Protein AF-A0A074ZUL7-F1 (afdb_monomer_lite)

Organism: Opisthorchis viverrini (NCBI:txid6198)

Secondary structure (DSSP, 8-state):
-HHHHHHHHHHHHHHHHHHHHHHHHHHHHHHHHHHHHHHHHHHHHHHHHHHHT-----HHHHHHHHHHHHHHHHHHHHHHHHHHHHHHHHHHHHHHHHHHHHHHHHHHHHHHHHHHHHHHHHHHHHHHHHHHHHHHHHHHHHHHHHHHHHHHHHHHHHHHHHHHHHHHHHHHHHHHHHHHHHHHHHHHHHHHHHHHHHHHHHHHHHT---------HHHHHHHHHHHHHHHHHHHHHHHHHHHHHHHHHHHHHHHHHHHHHHHS--------PPP-PPPPPEETTTTEESS--GGG-TTS-SSS-------------------B-TTT--BSS--GGG-------

Foldseek 3Di:
DVVVVVVVVVVVVVVVVVVVVVVVVVVVVVVVVVVVVVVVVVVVVVVVVVVVPDDPDDDVVVVVVVVVVVVVVVVVVVVVVVVVVVVVVVVVVVVVVVVVVVVVVVVVVVVVVVVVCVVCVVVVVVVVVVVVVVVVVVVVVVVVVVVVVVVVVVVVVVVVVVVVVVVVVVVVVVVVVVVVVVVVVVVVVVVVVVVVVVVVVVVVVVVVPDDDDDDDPVVVVVVVVVVVVVVVVVVVVVVVVVVVVVVVVVVVVVVVVVVVVVVDDDPDDDDDDDDPPPPFAAAPQQGDTNPHHVVPDPVPDDDDDDDPHPPDPDDPPPPDDWAAAPQPGDIDPDHVVPDPDPDDD

InterPro domains:
  IPR032108 CLIP1, zinc knuckle [PF16641] (280-297)
  IPR032108 CLIP1, zinc knuckle [PF16641] (322-339)

Radius of gyration: 63.87 Å; chains: 1; bounding box: 130×62×184 Å

Structure (mmCIF, N/CA/C/O backbone):
data_AF-A0A074ZUL7-F1
#
_entry.id   AF-A0A074ZUL7-F1
#
loop_
_atom_site.group_PDB
_atom_site.id
_atom_site.type_symbol
_atom_site.label_atom_id
_atom_site.label_alt_id
_atom_site.label_comp_id
_atom_site.label_asym_id
_atom_site.label_entity_id
_atom_site.label_seq_id
_atom_site.pdbx_PDB_ins_code
_atom_site.Cartn_x
_atom_site.Cartn_y
_atom_site.Cartn_z
_atom_site.occupancy
_atom_site.B_iso_or_equiv
_atom_site.auth_seq_id
_atom_site.auth_comp_id
_atom_site.auth_asym_id
_atom_site.auth_atom_id
_atom_site.pdbx_PDB_model_num
ATOM 1 N N . SER A 1 1 ? 3.474 14.367 -23.889 1.00 61.78 1 SER A N 1
ATOM 2 C CA . SER A 1 1 ? 3.239 13.261 -24.839 1.00 61.78 1 SER A CA 1
ATOM 3 C C . SER A 1 1 ? 3.178 13.799 -26.263 1.00 61.78 1 SER A C 1
ATOM 5 O O . SER A 1 1 ? 3.989 13.395 -27.085 1.00 61.78 1 SER A O 1
ATOM 7 N N . GLU A 1 2 ? 2.332 14.802 -26.520 1.00 63.41 2 GLU A N 1
ATOM 8 C CA . GLU A 1 2 ? 2.163 15.434 -27.842 1.00 63.41 2 GLU A CA 1
ATOM 9 C C . GLU A 1 2 ? 3.438 16.091 -28.399 1.00 63.41 2 GLU A C 1
ATOM 11 O O . GLU A 1 2 ? 3.782 15.833 -29.546 1.00 63.41 2 GLU A O 1
ATOM 16 N N . ASP A 1 3 ? 4.220 16.812 -27.586 1.00 69.06 3 ASP A N 1
ATOM 17 C CA . ASP A 1 3 ? 5.489 17.413 -28.050 1.00 69.06 3 ASP A CA 1
ATOM 18 C C . ASP A 1 3 ? 6.520 16.373 -28.522 1.00 69.06 3 ASP A C 1
ATOM 20 O O . ASP A 1 3 ? 7.262 16.592 -29.478 1.00 69.06 3 ASP A O 1
ATOM 24 N N . LYS A 1 4 ? 6.556 15.197 -27.880 1.00 72.69 4 LYS A N 1
ATOM 25 C CA . LYS A 1 4 ? 7.448 14.097 -28.285 1.00 72.69 4 LYS A CA 1
ATOM 26 C C . LYS A 1 4 ? 6.967 13.438 -29.572 1.00 72.69 4 LYS A C 1
ATOM 28 O O . LYS A 1 4 ? 7.791 13.041 -30.392 1.00 72.69 4 LYS A O 1
ATOM 33 N N . GLN A 1 5 ? 5.653 13.355 -29.762 1.00 75.62 5 GLN A N 1
ATOM 34 C CA . GLN A 1 5 ? 5.059 12.858 -30.996 1.00 75.62 5 GLN A CA 1
ATOM 35 C C . GLN A 1 5 ? 5.330 13.813 -32.168 1.00 75.62 5 GLN A C 1
ATOM 37 O O . GLN A 1 5 ? 5.793 13.362 -33.211 1.00 75.62 5 GLN A O 1
ATOM 42 N N . GLN A 1 6 ? 5.165 15.124 -31.971 1.00 81.56 6 GLN A N 1
ATOM 43 C CA . GLN A 1 6 ? 5.488 16.135 -32.985 1.00 81.56 6 GLN A CA 1
ATOM 44 C C . GLN A 1 6 ? 6.982 16.139 -33.341 1.00 81.56 6 GLN A C 1
ATOM 46 O O . GLN A 1 6 ? 7.339 16.221 -34.516 1.00 81.56 6 GLN A O 1
ATOM 51 N N . GLN A 1 7 ? 7.870 15.970 -32.355 1.00 83.12 7 GLN A N 1
ATOM 52 C CA . GLN A 1 7 ? 9.308 15.857 -32.608 1.00 83.12 7 GLN A CA 1
ATOM 53 C C . GLN A 1 7 ? 9.669 14.585 -33.395 1.00 83.12 7 GLN A C 1
ATOM 55 O O . GLN A 1 7 ? 10.542 14.619 -34.263 1.00 83.12 7 GLN A O 1
ATOM 60 N N . LEU A 1 8 ? 9.008 13.457 -33.112 1.00 79.94 8 LEU A N 1
ATOM 61 C CA . LEU A 1 8 ? 9.198 12.210 -33.859 1.00 79.94 8 LEU A CA 1
ATOM 62 C C . LEU A 1 8 ? 8.684 12.326 -35.297 1.00 79.94 8 LEU A C 1
ATOM 64 O O . LEU A 1 8 ? 9.361 11.864 -36.213 1.00 79.94 8 LEU A O 1
ATOM 68 N N . GLU A 1 9 ? 7.538 12.969 -35.510 1.00 84.94 9 GLU A N 1
ATOM 69 C CA . GLU A 1 9 ? 6.988 13.228 -36.845 1.00 84.94 9 GLU A CA 1
ATOM 70 C C . GLU A 1 9 ? 7.908 14.146 -37.665 1.00 84.94 9 GLU A C 1
ATOM 72 O O . GLU A 1 9 ? 8.215 13.829 -38.814 1.00 84.94 9 GLU A O 1
ATOM 77 N N . ALA A 1 10 ? 8.450 15.208 -37.059 1.00 87.44 10 ALA A N 1
ATOM 78 C CA . ALA A 1 10 ? 9.429 16.081 -37.707 1.00 87.44 10 ALA A CA 1
ATOM 79 C C . ALA A 1 10 ? 10.718 15.329 -38.089 1.00 87.44 10 ALA A C 1
ATOM 81 O O . ALA A 1 10 ? 11.215 15.469 -39.207 1.00 87.44 10 ALA A O 1
ATOM 82 N N . ASN A 1 11 ? 11.235 14.479 -37.196 1.00 86.94 11 ASN A N 1
ATOM 83 C CA . ASN A 1 11 ? 12.422 13.666 -37.475 1.00 86.94 11 ASN A CA 1
ATOM 84 C C . ASN A 1 11 ? 12.168 12.636 -38.591 1.00 86.94 11 ASN A C 1
ATOM 86 O O . ASN A 1 11 ? 13.049 12.389 -39.413 1.00 86.94 11 ASN A O 1
ATOM 90 N N . LEU A 1 12 ? 10.972 12.038 -38.645 1.00 88.19 12 LEU A N 1
ATOM 91 C CA . LEU A 1 12 ? 10.590 11.122 -39.722 1.00 88.19 12 LEU A CA 1
ATOM 92 C C . LEU A 1 12 ? 10.497 11.835 -41.073 1.00 88.19 12 LEU A C 1
ATOM 94 O O . LEU A 1 12 ? 10.868 11.242 -42.085 1.00 88.19 12 LEU A O 1
ATOM 98 N N . GLU A 1 13 ? 10.036 13.083 -41.103 1.00 91.44 13 GLU A N 1
ATOM 99 C CA . GLU A 1 13 ? 9.971 13.870 -42.336 1.00 91.44 13 GLU A CA 1
ATOM 100 C C . GLU A 1 13 ? 11.371 14.228 -42.856 1.00 91.44 13 GLU A C 1
ATOM 102 O O . GLU A 1 13 ? 11.650 14.069 -44.044 1.00 91.44 13 GLU A O 1
ATOM 107 N N . VAL A 1 14 ? 12.292 14.601 -41.960 1.00 91.56 14 VAL A N 1
ATOM 108 C CA . VAL A 1 14 ? 13.703 14.835 -42.317 1.00 91.56 14 VAL A CA 1
ATOM 109 C C . VAL A 1 14 ? 14.343 13.564 -42.881 1.00 91.56 14 VAL A C 1
ATOM 111 O O . VAL A 1 14 ? 14.921 13.601 -43.965 1.00 91.56 14 VAL A O 1
ATOM 114 N N . LEU A 1 15 ? 14.166 12.418 -42.214 1.00 87.00 15 LEU A N 1
ATOM 115 C CA . LEU A 1 15 ? 14.700 11.133 -42.681 1.00 87.00 15 LEU A CA 1
ATOM 116 C C . LEU A 1 15 ? 14.108 10.700 -44.033 1.00 87.00 15 LEU A C 1
ATOM 118 O O . LEU A 1 15 ? 14.810 10.111 -44.856 1.00 87.00 15 LEU A O 1
ATOM 122 N N . ARG A 1 16 ? 12.829 10.997 -44.300 1.00 91.06 16 ARG A N 1
ATOM 123 C CA . ARG A 1 16 ? 12.215 10.768 -45.621 1.00 91.06 16 ARG A CA 1
ATOM 124 C C . ARG A 1 16 ? 12.855 11.645 -46.696 1.00 91.06 16 ARG A C 1
ATOM 126 O O . ARG A 1 16 ? 13.085 11.158 -47.804 1.00 91.06 16 ARG A O 1
ATOM 133 N N . GLY A 1 17 ? 13.157 12.902 -46.370 1.00 90.81 17 GLY A N 1
ATOM 134 C CA . GLY A 1 17 ? 13.888 13.818 -47.245 1.00 90.81 17 GLY A CA 1
ATOM 135 C C . GLY A 1 17 ? 15.282 13.293 -47.590 1.00 90.81 17 GLY A C 1
ATOM 136 O O . GLY A 1 17 ? 15.608 13.135 -48.766 1.00 90.81 17 GLY A O 1
ATOM 137 N N . GLU A 1 18 ? 16.061 12.918 -46.575 1.00 90.12 18 GLU A N 1
ATOM 138 C CA . GLU A 1 18 ? 17.409 12.361 -46.744 1.00 90.12 18 GLU A CA 1
ATOM 139 C C . GLU A 1 18 ? 17.404 11.064 -47.565 1.00 90.12 18 GLU A C 1
ATOM 141 O O . GLU A 1 18 ? 18.240 10.886 -48.453 1.00 90.12 18 GLU A O 1
ATOM 146 N N . LEU A 1 19 ? 16.430 10.175 -47.336 1.00 89.88 19 LEU A N 1
ATOM 147 C CA . LEU A 1 19 ? 16.277 8.941 -48.110 1.00 89.88 19 LEU A CA 1
ATOM 148 C C . LEU A 1 19 ? 15.947 9.221 -49.586 1.00 89.88 19 LEU A C 1
ATOM 150 O O . LEU A 1 19 ? 16.479 8.557 -50.478 1.00 89.88 19 LEU A O 1
ATOM 154 N N . SER A 1 20 ? 15.089 10.209 -49.854 1.00 90.94 20 SER A N 1
ATOM 155 C CA . SER A 1 20 ? 14.745 10.643 -51.214 1.00 90.94 20 SER A CA 1
ATOM 156 C C . SER A 1 20 ? 15.965 11.201 -51.949 1.00 90.94 20 SER A C 1
ATOM 158 O O . SER A 1 20 ? 16.223 10.844 -53.102 1.00 90.94 20 SER A O 1
ATOM 160 N N . ASP A 1 21 ? 16.767 12.023 -51.275 1.00 90.94 21 ASP A N 1
ATOM 161 C CA . ASP A 1 21 ? 17.974 12.600 -51.863 1.00 90.94 21 ASP A CA 1
ATOM 162 C C . ASP A 1 21 ? 19.079 11.554 -52.065 1.00 90.94 21 ASP A C 1
ATOM 164 O O . ASP A 1 21 ? 19.747 11.560 -53.104 1.00 90.94 21 ASP A O 1
ATOM 168 N N . ALA A 1 22 ? 19.208 10.584 -51.155 1.00 87.06 22 ALA A N 1
ATOM 169 C CA . ALA A 1 22 ? 20.082 9.428 -51.338 1.00 87.06 22 ALA A CA 1
ATOM 170 C C . ALA A 1 22 ? 19.681 8.592 -52.568 1.00 87.06 22 ALA A C 1
ATOM 172 O O . ALA A 1 22 ? 20.549 8.213 -53.359 1.00 87.06 22 ALA A O 1
ATOM 173 N N . CYS A 1 23 ? 18.379 8.368 -52.791 1.00 88.94 23 CYS A N 1
ATOM 174 C CA . CYS A 1 23 ? 17.885 7.658 -53.977 1.00 88.94 23 CYS A CA 1
ATOM 175 C C . CYS A 1 23 ? 18.227 8.406 -55.274 1.00 88.94 23 CYS A C 1
ATOM 177 O O . CYS A 1 23 ? 18.762 7.809 -56.211 1.00 88.94 23 CYS A O 1
ATOM 179 N N . LYS A 1 24 ? 18.012 9.729 -55.322 1.00 91.12 24 LYS A N 1
ATOM 180 C CA . LYS A 1 24 ? 18.399 10.550 -56.486 1.00 91.12 24 LYS A CA 1
ATOM 181 C C . LYS A 1 24 ? 19.901 10.471 -56.750 1.00 91.12 24 LYS A C 1
ATOM 183 O O . LYS A 1 24 ? 20.323 10.329 -57.899 1.00 91.12 24 LYS A O 1
ATOM 188 N N . LYS A 1 25 ? 20.721 10.518 -55.694 1.00 91.00 25 LYS A N 1
ATOM 189 C CA . LYS A 1 25 ? 22.179 10.407 -55.813 1.00 91.00 25 LYS A CA 1
ATOM 190 C C . LYS A 1 25 ? 22.604 9.050 -56.370 1.00 91.00 25 LYS A C 1
ATOM 192 O O . LYS A 1 25 ? 23.490 8.989 -57.222 1.00 91.00 25 LYS A O 1
ATOM 197 N N . GLN A 1 26 ? 21.953 7.974 -55.938 1.00 90.12 26 GLN A N 1
ATOM 198 C CA . GLN A 1 26 ? 22.192 6.634 -56.464 1.00 90.12 26 GLN A CA 1
ATOM 199 C C . GLN A 1 26 ? 21.856 6.543 -57.961 1.00 90.12 26 GLN A C 1
ATOM 201 O O . GLN A 1 26 ? 22.646 6.000 -58.734 1.00 90.12 26 GLN A O 1
ATOM 206 N N . GLU A 1 27 ? 20.736 7.119 -58.401 1.00 91.38 27 GLU A N 1
ATOM 207 C CA . GLU A 1 27 ? 20.363 7.155 -59.821 1.00 91.38 27 GLU A CA 1
ATOM 208 C C . GLU A 1 27 ? 21.331 7.982 -60.680 1.00 91.38 27 GLU A C 1
ATOM 210 O O . GLU A 1 27 ? 21.613 7.622 -61.826 1.00 91.38 27 GLU A O 1
ATOM 215 N N . GLU A 1 28 ? 21.851 9.095 -60.156 1.00 92.06 28 GLU A N 1
ATOM 216 C CA . GLU A 1 28 ? 22.898 9.883 -60.821 1.00 92.06 28 GLU A CA 1
ATOM 217 C C . GLU A 1 28 ? 24.185 9.074 -61.002 1.00 92.06 28 GLU A C 1
ATOM 219 O O . GLU A 1 28 ? 24.760 9.065 -62.094 1.00 92.06 28 GLU A O 1
ATOM 224 N N . LEU A 1 29 ? 24.621 8.363 -59.957 1.00 90.56 29 LEU A N 1
ATOM 225 C CA . LEU A 1 29 ? 25.816 7.521 -60.005 1.00 90.56 29 LEU A CA 1
ATOM 226 C C . LEU A 1 29 ? 25.654 6.360 -60.993 1.00 90.56 29 LEU A C 1
ATOM 228 O O . LEU A 1 29 ? 26.571 6.091 -61.767 1.00 90.56 29 LEU A O 1
ATOM 232 N N . LEU A 1 30 ? 24.483 5.717 -61.032 1.00 90.81 30 LEU A N 1
ATOM 233 C CA . LEU A 1 30 ? 24.190 4.664 -62.010 1.00 90.81 30 LEU A CA 1
ATOM 234 C C . LEU A 1 30 ? 24.220 5.195 -63.449 1.00 90.81 30 LEU A C 1
ATOM 236 O O . LEU A 1 30 ? 24.779 4.542 -64.332 1.00 90.81 30 LEU A O 1
ATOM 240 N N . ARG A 1 31 ? 23.686 6.399 -63.691 1.00 93.19 31 ARG A N 1
ATOM 241 C CA . ARG A 1 31 ? 23.770 7.057 -65.005 1.00 93.19 31 ARG A CA 1
ATOM 242 C C . ARG A 1 31 ? 25.213 7.378 -65.393 1.00 93.19 31 ARG A C 1
ATOM 244 O O . ARG A 1 31 ? 25.602 7.093 -66.523 1.00 93.19 31 ARG A O 1
ATOM 251 N N . ALA A 1 32 ? 26.014 7.914 -64.474 1.00 90.81 32 ALA A N 1
ATOM 252 C CA . ALA A 1 32 ? 27.429 8.203 -64.717 1.00 90.81 32 ALA A CA 1
ATOM 253 C C . ALA A 1 32 ? 28.256 6.929 -64.978 1.00 90.81 32 ALA A C 1
ATOM 255 O O . ALA A 1 32 ? 29.161 6.920 -65.813 1.00 90.81 32 ALA A O 1
ATOM 256 N N . LEU A 1 33 ? 27.927 5.825 -64.304 1.00 89.56 33 LEU A N 1
ATOM 257 C CA . LEU A 1 33 ? 28.560 4.533 -64.554 1.00 89.56 33 LEU A CA 1
ATOM 258 C C . LEU A 1 33 ? 28.203 3.994 -65.947 1.00 89.56 33 LEU A C 1
ATOM 260 O O . LEU A 1 33 ? 29.080 3.513 -66.664 1.00 89.56 33 LEU A O 1
ATOM 264 N N . ALA A 1 34 ? 26.937 4.111 -66.359 1.00 89.75 34 ALA A N 1
ATOM 265 C CA . ALA A 1 34 ? 26.491 3.696 -67.686 1.00 89.75 34 ALA A CA 1
ATOM 266 C C . ALA A 1 34 ? 27.175 4.497 -68.808 1.00 89.75 34 ALA A C 1
ATOM 268 O O . ALA A 1 34 ? 27.608 3.912 -69.801 1.00 89.75 34 ALA A O 1
ATOM 269 N N . THR A 1 35 ? 27.336 5.816 -68.643 1.00 92.50 35 THR A N 1
ATOM 270 C CA . THR A 1 35 ? 28.056 6.644 -69.624 1.00 92.50 35 THR A CA 1
ATOM 271 C C . THR A 1 35 ? 29.544 6.303 -69.677 1.00 92.50 35 THR A C 1
ATOM 273 O O . THR A 1 35 ? 30.092 6.185 -70.771 1.00 92.50 35 THR A O 1
ATOM 276 N N . SER A 1 36 ? 30.187 6.075 -68.527 1.00 87.94 36 SER A N 1
ATOM 277 C CA . SER A 1 36 ? 31.589 5.640 -68.455 1.00 87.94 36 SER A CA 1
ATOM 278 C C . SER A 1 36 ? 31.812 4.292 -69.151 1.00 87.94 36 SER A C 1
ATOM 280 O O . SER A 1 36 ? 32.719 4.163 -69.975 1.00 87.94 36 SER A O 1
ATOM 282 N N . ASN A 1 37 ? 30.931 3.313 -68.911 1.00 87.25 37 ASN A N 1
ATOM 283 C CA . ASN A 1 37 ? 30.969 2.024 -69.604 1.00 87.25 37 ASN A CA 1
ATOM 284 C C . ASN A 1 37 ? 30.790 2.192 -71.120 1.00 87.25 37 ASN A C 1
ATOM 286 O O . ASN A 1 37 ? 31.567 1.628 -71.881 1.00 87.25 37 ASN A O 1
ATOM 290 N N . GLY A 1 38 ? 29.854 3.037 -71.567 1.00 90.25 38 GLY A N 1
ATOM 291 C CA . GLY A 1 38 ? 29.673 3.322 -72.993 1.00 90.25 38 GLY A CA 1
ATOM 292 C C . GLY A 1 38 ? 30.899 3.969 -73.654 1.00 90.25 38 GLY A C 1
ATOM 293 O O . GLY A 1 38 ? 31.242 3.628 -74.786 1.00 90.25 38 GLY A O 1
ATOM 294 N N . ILE A 1 39 ? 31.596 4.872 -72.953 1.00 90.06 39 ILE A N 1
ATOM 295 C CA . ILE A 1 39 ? 32.857 5.465 -73.435 1.00 90.06 39 ILE A CA 1
ATOM 296 C C . ILE A 1 39 ? 33.950 4.397 -73.517 1.00 90.06 39 ILE A C 1
ATOM 298 O O . ILE A 1 39 ? 34.649 4.322 -74.526 1.00 90.06 39 ILE A O 1
ATOM 302 N N . ARG A 1 40 ? 34.087 3.554 -72.486 1.00 89.12 40 ARG A N 1
ATOM 303 C CA . ARG A 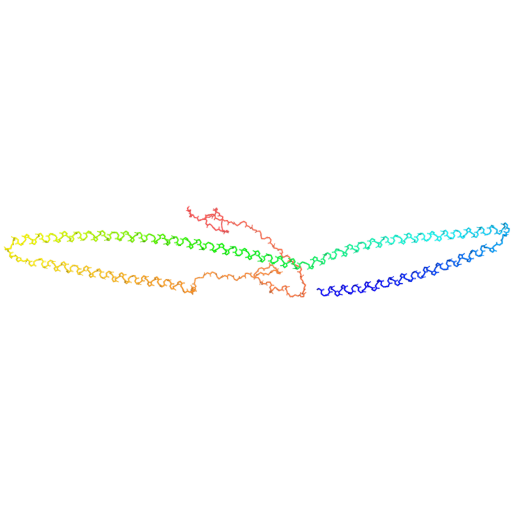1 40 ? 35.051 2.448 -72.479 1.00 89.12 40 ARG A CA 1
ATOM 304 C C . ARG A 1 40 ? 34.812 1.503 -73.653 1.00 89.12 40 ARG A C 1
ATOM 306 O O . ARG A 1 40 ? 35.759 1.191 -74.363 1.00 89.12 40 ARG A O 1
ATOM 313 N N . ASP A 1 41 ? 33.573 1.087 -73.884 1.00 89.19 41 ASP A N 1
ATOM 314 C CA . ASP A 1 41 ? 33.239 0.130 -74.942 1.00 89.19 41 ASP A CA 1
ATOM 315 C C . ASP A 1 41 ? 33.497 0.727 -76.339 1.00 89.19 41 ASP A C 1
ATOM 317 O O . ASP A 1 41 ? 33.994 0.038 -77.237 1.00 89.19 41 ASP A O 1
ATOM 321 N N . ARG A 1 42 ? 33.260 2.038 -76.508 1.00 91.06 42 ARG A N 1
ATOM 322 C CA . ARG A 1 42 ? 33.647 2.774 -77.720 1.00 91.06 42 ARG A CA 1
ATOM 323 C C . ARG A 1 42 ? 35.166 2.799 -77.906 1.00 91.06 42 ARG A C 1
ATOM 325 O O . ARG A 1 42 ? 35.634 2.438 -78.979 1.00 91.06 42 ARG A O 1
ATOM 332 N N . LEU A 1 43 ? 35.930 3.156 -76.873 1.00 88.81 43 LEU A N 1
ATOM 333 C CA . LEU A 1 43 ? 37.398 3.183 -76.932 1.00 88.81 43 LEU A CA 1
ATOM 334 C C . LEU A 1 43 ? 37.993 1.796 -77.207 1.00 88.81 43 LEU A C 1
ATOM 336 O O . LEU A 1 43 ? 38.949 1.680 -77.964 1.00 88.81 43 LEU A O 1
ATOM 340 N N . VAL A 1 44 ? 37.425 0.736 -76.627 1.00 86.94 44 VAL A N 1
ATOM 341 C CA . VAL A 1 44 ? 37.836 -0.651 -76.896 1.00 86.94 44 VAL A CA 1
ATOM 342 C C . VAL A 1 44 ? 37.559 -1.030 -78.353 1.00 86.94 44 VAL A C 1
ATOM 344 O O . VAL A 1 44 ? 38.399 -1.670 -78.986 1.00 86.94 44 VAL A O 1
ATOM 347 N N . SER A 1 45 ? 36.423 -0.599 -78.906 1.00 86.19 45 SER A N 1
ATOM 348 C CA . SER A 1 45 ? 36.091 -0.822 -80.319 1.00 86.19 45 SER A CA 1
ATOM 349 C C . SER A 1 45 ? 37.037 -0.060 -81.253 1.00 86.19 45 SER A C 1
ATOM 351 O O . SER A 1 45 ? 37.526 -0.630 -82.225 1.00 86.19 45 SER A O 1
ATOM 353 N N . GLU A 1 46 ? 37.353 1.200 -80.937 1.00 86.94 46 GLU A N 1
ATOM 354 C CA . GLU A 1 46 ? 38.322 2.013 -81.686 1.00 86.94 46 GLU A CA 1
ATOM 355 C C . GLU A 1 46 ? 39.736 1.418 -81.627 1.00 86.94 46 GLU A C 1
ATOM 357 O O . GLU A 1 46 ? 40.396 1.298 -82.657 1.00 86.94 46 GLU A O 1
ATOM 362 N N . LEU A 1 47 ? 40.190 0.979 -80.447 1.00 80.56 47 LEU A N 1
ATOM 363 C CA . LEU A 1 47 ? 41.481 0.304 -80.285 1.00 80.56 47 LEU A CA 1
ATOM 364 C C . LEU A 1 47 ? 41.545 -1.011 -81.067 1.00 80.56 47 LEU A C 1
ATOM 366 O O . LEU A 1 47 ? 42.574 -1.287 -81.677 1.00 80.56 47 LEU A O 1
ATOM 370 N N . SER A 1 48 ? 40.463 -1.794 -81.083 1.00 81.75 48 SER A N 1
ATOM 371 C CA . SER A 1 48 ? 40.400 -3.046 -81.851 1.00 81.75 48 SER A CA 1
ATOM 372 C C . SER A 1 48 ? 40.472 -2.780 -83.357 1.00 81.75 48 SER A C 1
ATOM 374 O O . SER A 1 48 ? 41.268 -3.402 -84.051 1.00 81.75 48 SER A O 1
ATOM 376 N N . ALA A 1 49 ? 39.730 -1.783 -83.852 1.00 82.56 49 ALA A N 1
ATOM 377 C CA . ALA A 1 49 ? 39.773 -1.385 -85.258 1.00 82.56 49 ALA A CA 1
ATOM 378 C C . ALA A 1 49 ? 41.150 -0.844 -85.685 1.00 82.56 49 ALA A C 1
ATOM 380 O O . ALA A 1 49 ? 41.597 -1.102 -86.799 1.00 82.56 49 ALA A O 1
ATOM 381 N N . LEU A 1 50 ? 41.847 -0.113 -84.807 1.00 78.38 50 LEU A N 1
ATOM 382 C CA . LEU A 1 50 ? 43.219 0.339 -85.062 1.00 78.38 50 LEU A CA 1
ATOM 383 C C . LEU A 1 50 ? 44.228 -0.818 -85.054 1.00 78.38 50 LEU A C 1
ATOM 385 O O . LEU A 1 50 ? 45.205 -0.767 -85.800 1.00 78.38 50 LEU A O 1
ATOM 389 N N . LEU A 1 51 ? 43.991 -1.857 -84.244 1.00 73.00 51 LEU A N 1
ATOM 390 C CA . LEU A 1 51 ? 44.823 -3.060 -84.210 1.00 73.00 51 LEU A CA 1
ATOM 391 C C . LEU A 1 51 ? 44.752 -3.838 -85.535 1.00 73.00 51 LEU A C 1
ATOM 393 O O . LEU A 1 51 ? 45.782 -4.300 -86.018 1.00 73.00 51 LEU A O 1
ATOM 397 N N . ASP A 1 52 ? 43.564 -3.923 -86.143 1.00 71.25 52 ASP A N 1
ATOM 398 C CA . ASP A 1 52 ? 43.326 -4.634 -87.411 1.00 71.25 52 ASP A CA 1
ATOM 399 C C . ASP A 1 52 ? 43.937 -3.929 -88.640 1.00 71.25 52 ASP A C 1
ATOM 401 O O . ASP A 1 52 ? 44.176 -4.559 -89.670 1.00 71.25 52 ASP A O 1
ATOM 405 N N . VAL A 1 53 ? 44.199 -2.619 -88.549 1.00 67.62 53 VAL A N 1
ATOM 406 C CA . VAL A 1 53 ? 44.716 -1.790 -89.659 1.00 67.62 53 VAL A CA 1
ATOM 407 C C . VAL A 1 53 ? 46.249 -1.667 -89.642 1.00 67.62 53 VAL A C 1
ATOM 409 O O . VAL A 1 53 ? 46.831 -1.137 -90.588 1.00 67.62 53 VAL A O 1
ATOM 412 N N . LEU A 1 54 ? 46.936 -2.178 -88.615 1.00 61.00 54 LEU A N 1
ATOM 413 C CA . LEU A 1 54 ? 48.400 -2.124 -88.530 1.00 61.00 54 LEU A CA 1
ATOM 414 C C . LEU A 1 54 ? 49.061 -3.047 -89.579 1.00 61.00 54 LEU A C 1
ATOM 416 O O . LEU A 1 54 ? 48.966 -4.271 -89.464 1.00 61.00 54 LEU A O 1
ATOM 420 N N . PRO A 1 55 ? 49.785 -2.512 -90.587 1.00 57.09 55 PRO A N 1
ATOM 421 C CA . PRO A 1 55 ? 50.569 -3.329 -91.504 1.00 57.09 55 PRO A CA 1
ATOM 422 C C . PRO A 1 55 ? 51.798 -3.872 -90.769 1.00 57.09 55 PRO A C 1
ATOM 424 O O . PRO A 1 55 ? 52.451 -3.139 -90.024 1.00 57.09 55 PRO A O 1
ATOM 427 N N . VAL A 1 56 ? 52.154 -5.135 -91.017 1.00 58.69 56 VAL A N 1
ATOM 428 C CA . VAL A 1 56 ? 53.414 -5.740 -90.553 1.00 58.69 56 VAL A CA 1
ATOM 429 C C . VAL A 1 56 ? 54.585 -5.016 -91.233 1.00 58.69 56 VAL A C 1
ATOM 431 O O . VAL A 1 56 ? 54.998 -5.369 -92.336 1.00 58.69 56 VAL A O 1
ATOM 434 N N . ALA A 1 57 ? 55.077 -3.951 -90.603 1.00 52.50 57 ALA A N 1
ATOM 435 C CA . ALA A 1 57 ? 56.265 -3.211 -91.013 1.00 52.50 57 ALA A CA 1
ATOM 436 C C . ALA A 1 57 ? 57.515 -3.794 -90.332 1.00 52.50 57 ALA A C 1
ATOM 438 O O . ALA A 1 57 ? 57.443 -4.276 -89.204 1.00 52.50 57 ALA A O 1
ATOM 439 N N . GLY A 1 58 ? 58.641 -3.771 -91.054 1.00 56.03 58 GLY A N 1
ATOM 440 C CA . GLY A 1 58 ? 59.892 -4.471 -90.741 1.00 56.03 58 GLY A CA 1
ATOM 441 C C . GLY A 1 58 ? 60.546 -4.156 -89.391 1.00 56.03 58 GLY A C 1
ATOM 442 O O . GLY A 1 58 ? 60.106 -3.294 -88.637 1.00 56.03 58 GLY A O 1
ATOM 443 N N . GLU A 1 59 ? 61.630 -4.880 -89.110 1.00 52.53 59 GLU A N 1
ATOM 444 C CA . GLU A 1 59 ? 62.264 -5.056 -87.791 1.00 52.53 59 GLU A CA 1
ATOM 445 C C . GLU A 1 59 ? 62.541 -3.758 -86.999 1.00 52.53 59 GLU A C 1
ATOM 447 O O . GLU A 1 59 ? 62.405 -3.770 -85.779 1.00 52.53 59 GLU A O 1
ATOM 452 N N . SER A 1 60 ? 62.793 -2.612 -87.646 1.00 53.34 60 SER A N 1
ATOM 453 C CA . SER A 1 60 ? 62.943 -1.314 -86.959 1.00 53.34 60 SER A CA 1
ATOM 454 C C . SER A 1 60 ? 61.624 -0.701 -86.454 1.00 53.34 60 SER A C 1
ATOM 456 O O . SER A 1 60 ? 61.604 -0.036 -85.424 1.00 53.34 60 SER A O 1
ATOM 458 N N . SER A 1 61 ? 60.497 -0.956 -87.127 1.00 60.78 61 SER A N 1
ATOM 459 C CA . SER A 1 61 ? 59.162 -0.502 -86.706 1.00 60.78 61 SER A CA 1
ATOM 460 C C . SER A 1 61 ? 58.582 -1.358 -85.576 1.00 60.78 61 SER A C 1
ATOM 462 O O . SER A 1 61 ? 57.735 -0.886 -84.814 1.00 60.78 61 SER A O 1
ATOM 464 N N . VAL A 1 62 ? 59.015 -2.617 -85.466 1.00 65.81 62 VAL A N 1
ATOM 465 C CA . VAL A 1 62 ? 58.593 -3.539 -84.401 1.00 65.81 62 VAL A CA 1
ATOM 466 C C . VAL A 1 62 ? 59.246 -3.164 -83.074 1.00 65.81 62 VAL A C 1
ATOM 468 O O . VAL A 1 62 ? 58.584 -3.230 -82.039 1.00 65.81 62 VAL A O 1
ATOM 471 N N . GLU A 1 63 ? 60.507 -2.728 -83.079 1.00 70.50 63 GLU A N 1
ATOM 472 C CA . GLU A 1 63 ? 61.199 -2.256 -81.874 1.00 70.50 63 GLU A CA 1
ATOM 473 C C . GLU A 1 63 ? 60.562 -0.978 -81.310 1.00 70.50 63 GLU A C 1
ATOM 475 O O . GLU A 1 63 ? 60.275 -0.922 -80.111 1.00 70.50 63 GLU A O 1
ATOM 480 N N . ASP A 1 64 ? 60.232 -0.006 -82.167 1.00 75.06 64 ASP A N 1
ATOM 481 C CA . ASP A 1 64 ? 59.527 1.221 -81.769 1.00 75.06 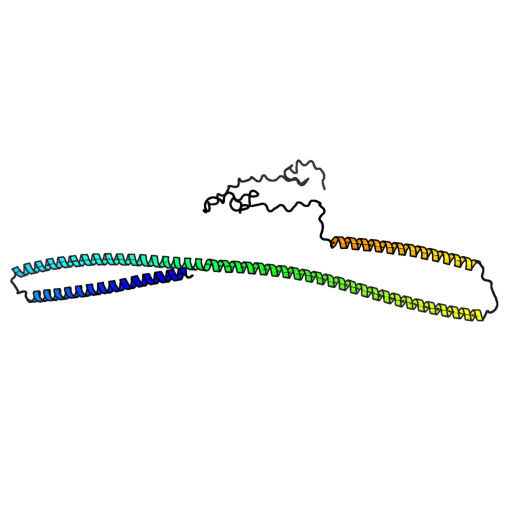64 ASP A CA 1
ATOM 482 C C . ASP A 1 64 ? 58.116 0.930 -81.234 1.00 75.06 64 ASP A C 1
ATOM 484 O O . ASP A 1 64 ? 57.713 1.466 -80.193 1.00 75.06 64 ASP A O 1
ATOM 488 N N . LEU A 1 65 ? 57.376 0.020 -81.882 1.00 78.00 65 LEU A N 1
ATOM 489 C CA . LEU A 1 65 ? 56.067 -0.435 -81.405 1.00 78.00 65 LEU A CA 1
ATOM 490 C C . LEU A 1 65 ? 56.185 -1.174 -80.064 1.00 78.00 65 LEU A C 1
ATOM 492 O O . LEU A 1 65 ? 55.415 -0.915 -79.140 1.00 78.00 65 LEU A O 1
ATOM 496 N N . THR A 1 66 ? 57.187 -2.041 -79.913 1.00 77.62 66 THR A N 1
ATOM 497 C CA . THR A 1 66 ? 57.466 -2.767 -78.666 1.00 77.62 66 THR A CA 1
ATOM 498 C C . THR A 1 66 ? 57.822 -1.800 -77.538 1.00 77.62 66 THR A C 1
ATOM 500 O O . THR A 1 66 ? 57.368 -1.969 -76.405 1.00 77.62 66 THR A O 1
ATOM 503 N N . GLN A 1 67 ? 58.593 -0.749 -77.828 1.00 80.81 67 GLN A N 1
ATOM 504 C CA . GLN A 1 67 ? 58.929 0.289 -76.859 1.00 80.81 67 GLN A CA 1
ATOM 505 C C . GLN A 1 67 ? 57.702 1.135 -76.477 1.00 80.81 67 GLN A C 1
ATOM 507 O O . GLN A 1 67 ? 57.514 1.443 -75.297 1.00 80.81 67 GLN A O 1
ATOM 512 N N . GLY A 1 68 ? 56.839 1.476 -77.439 1.00 81.31 68 GLY A N 1
ATOM 513 C CA . GLY A 1 68 ? 55.566 2.160 -77.193 1.00 81.31 68 GLY A CA 1
ATOM 514 C C . GLY A 1 68 ? 54.616 1.344 -76.313 1.00 81.31 68 GLY A C 1
ATOM 515 O O . GLY A 1 68 ? 54.078 1.866 -75.333 1.00 81.31 68 GLY A O 1
ATOM 516 N N . LEU A 1 69 ? 54.480 0.046 -76.598 1.00 81.06 69 LEU A N 1
ATOM 517 C CA . LEU A 1 69 ? 53.685 -0.883 -75.795 1.00 81.06 69 LEU A CA 1
ATOM 518 C C . LEU A 1 69 ? 54.247 -1.036 -74.377 1.00 81.06 69 LEU A C 1
ATOM 520 O O . LEU A 1 69 ? 53.475 -0.983 -73.425 1.00 81.06 69 LEU A O 1
ATOM 524 N N . ARG A 1 70 ? 55.575 -1.129 -74.204 1.00 82.56 70 ARG A N 1
ATOM 525 C CA . ARG A 1 70 ? 56.213 -1.157 -72.872 1.00 82.56 70 ARG A CA 1
ATOM 526 C C . ARG A 1 70 ? 55.901 0.098 -72.061 1.00 82.56 70 ARG A C 1
ATOM 528 O O . ARG A 1 70 ? 55.401 -0.020 -70.951 1.00 82.56 70 ARG A O 1
ATOM 535 N N . ARG A 1 71 ? 56.076 1.293 -72.641 1.00 85.12 71 ARG A N 1
ATOM 536 C CA . ARG A 1 71 ? 55.720 2.558 -71.967 1.00 85.12 71 ARG A CA 1
ATOM 537 C C . ARG A 1 71 ? 54.244 2.598 -71.576 1.00 85.12 71 ARG A C 1
ATOM 539 O O . ARG A 1 71 ? 53.906 3.109 -70.511 1.00 85.12 71 ARG A O 1
ATOM 546 N N . ARG A 1 72 ? 53.355 2.072 -72.424 1.00 86.88 72 ARG A N 1
ATOM 547 C CA . ARG A 1 72 ? 51.919 2.019 -72.128 1.00 86.88 72 ARG A CA 1
ATOM 548 C C . ARG A 1 72 ? 51.598 1.026 -71.013 1.00 86.88 72 ARG A C 1
ATOM 550 O O . ARG A 1 72 ? 50.778 1.349 -70.160 1.00 86.88 72 ARG A O 1
ATOM 557 N N . ILE A 1 73 ? 52.250 -0.135 -70.993 1.00 87.25 73 ILE A N 1
ATOM 558 C CA . ILE A 1 73 ? 52.138 -1.122 -69.912 1.00 87.25 73 ILE A CA 1
ATOM 559 C C . ILE A 1 73 ? 52.642 -0.526 -68.593 1.00 87.25 73 ILE A C 1
ATOM 561 O O . ILE A 1 73 ? 51.958 -0.664 -67.582 1.00 87.25 73 ILE A O 1
ATOM 565 N N . ASP A 1 74 ? 53.761 0.201 -68.600 1.00 89.81 74 ASP A N 1
ATOM 566 C CA . ASP A 1 74 ? 54.295 0.869 -67.404 1.00 89.81 74 ASP A CA 1
ATOM 567 C C . ASP A 1 74 ? 53.329 1.948 -66.886 1.00 89.81 74 ASP A C 1
ATOM 569 O O . ASP A 1 74 ? 53.050 2.027 -65.688 1.00 89.81 74 ASP A O 1
ATOM 573 N N . GLN A 1 75 ? 52.753 2.751 -67.789 1.00 90.94 75 GLN A N 1
ATOM 574 C CA . GLN A 1 75 ? 51.730 3.744 -67.442 1.00 90.94 75 GLN A CA 1
ATOM 575 C C . GLN A 1 75 ? 50.473 3.093 -66.857 1.00 90.94 75 GLN A C 1
ATOM 577 O O . GLN A 1 75 ? 49.972 3.547 -65.831 1.00 90.94 75 GLN A O 1
ATOM 582 N N . LEU A 1 76 ? 49.960 2.033 -67.487 1.00 91.06 76 LEU A N 1
ATOM 583 C CA . LEU A 1 76 ? 48.794 1.301 -66.990 1.00 91.06 76 LEU A CA 1
ATOM 584 C C . LEU A 1 76 ? 49.082 0.646 -65.636 1.00 91.06 76 LEU A C 1
ATOM 586 O O . LEU A 1 76 ? 48.244 0.731 -64.747 1.00 91.06 76 LEU A O 1
ATOM 590 N N . SER A 1 77 ? 50.274 0.080 -65.445 1.00 92.94 77 SER A N 1
ATOM 591 C CA . SER A 1 77 ? 50.698 -0.500 -64.164 1.00 92.94 77 SER A CA 1
ATOM 592 C C . SER A 1 77 ? 50.731 0.555 -63.059 1.00 92.94 77 SER A C 1
ATOM 594 O O . SER A 1 77 ? 50.249 0.305 -61.957 1.00 92.94 77 SER A O 1
ATOM 596 N N . LYS A 1 78 ? 51.213 1.767 -63.363 1.00 94.38 78 LYS A N 1
ATOM 597 C CA . LYS A 1 78 ? 51.165 2.893 -62.424 1.00 94.38 78 LYS A CA 1
ATOM 598 C C . LYS A 1 78 ? 49.727 3.300 -62.089 1.00 94.38 78 LYS A C 1
ATOM 600 O O . LYS A 1 78 ? 49.405 3.460 -60.920 1.00 94.38 78 LYS A O 1
ATOM 605 N N . HIS A 1 79 ? 48.854 3.420 -63.090 1.00 91.94 79 HIS A N 1
ATOM 606 C CA . HIS A 1 79 ? 47.444 3.746 -62.857 1.00 91.94 79 HIS A CA 1
ATOM 607 C C . HIS A 1 79 ? 46.714 2.682 -62.028 1.00 91.94 79 HIS A C 1
ATOM 609 O O . HIS A 1 79 ? 45.879 3.037 -61.201 1.00 91.94 79 HIS A O 1
ATOM 615 N N . VAL A 1 80 ? 47.027 1.397 -62.228 1.00 91.44 80 VAL A N 1
ATOM 616 C CA . VAL A 1 80 ? 46.489 0.303 -61.406 1.00 91.44 80 VAL A CA 1
ATOM 617 C C . VAL A 1 80 ? 46.980 0.430 -59.965 1.00 91.44 80 VAL A C 1
ATOM 619 O O . VAL A 1 80 ? 46.152 0.395 -59.063 1.00 91.44 80 VAL A O 1
ATOM 622 N N . ALA A 1 81 ? 48.274 0.676 -59.744 1.00 93.94 81 ALA A N 1
ATOM 623 C CA . ALA A 1 81 ? 48.822 0.870 -58.401 1.00 93.94 81 ALA A CA 1
ATOM 624 C C . ALA A 1 81 ? 48.199 2.082 -57.679 1.00 93.94 81 ALA A C 1
ATOM 626 O O . ALA A 1 81 ? 47.826 1.984 -56.511 1.00 93.94 81 ALA A O 1
ATOM 627 N N . ASP A 1 82 ? 48.021 3.208 -58.379 1.00 93.81 82 ASP A N 1
ATOM 628 C CA . ASP A 1 82 ? 47.365 4.401 -57.829 1.00 93.81 82 ASP A CA 1
ATOM 629 C C . ASP A 1 82 ? 45.884 4.120 -57.486 1.00 93.81 82 ASP A C 1
ATOM 631 O O . ASP A 1 82 ? 45.376 4.567 -56.453 1.00 93.81 82 ASP A O 1
ATOM 635 N N . ALA A 1 83 ? 45.183 3.342 -58.321 1.00 91.06 83 ALA A N 1
ATOM 636 C CA . ALA A 1 83 ? 43.799 2.936 -58.076 1.00 91.06 83 ALA A CA 1
ATOM 637 C C . ALA A 1 83 ? 43.671 1.943 -56.908 1.00 91.06 83 ALA A C 1
ATOM 639 O O . ALA A 1 83 ? 42.735 2.054 -56.116 1.00 91.06 83 ALA A O 1
ATOM 640 N N . GLU A 1 84 ? 44.607 1.003 -56.766 1.00 93.56 84 GLU A N 1
ATOM 641 C CA . GLU A 1 84 ? 44.678 0.074 -55.632 1.00 93.56 84 GLU A CA 1
ATOM 642 C C . GLU A 1 84 ? 44.945 0.820 -54.322 1.00 93.56 84 GLU A C 1
ATOM 644 O O . GLU A 1 84 ? 44.222 0.613 -53.348 1.00 93.56 84 GLU A O 1
ATOM 649 N N . ALA A 1 85 ? 45.886 1.768 -54.318 1.00 95.12 85 ALA A N 1
ATOM 650 C CA . ALA A 1 85 ? 46.141 2.621 -53.161 1.00 95.12 85 ALA A CA 1
ATOM 651 C C . ALA A 1 85 ? 44.900 3.447 -52.774 1.00 95.12 85 ALA A C 1
ATOM 653 O O . ALA A 1 85 ? 44.550 3.544 -51.595 1.00 95.12 85 ALA A O 1
ATOM 654 N N . SER A 1 86 ? 44.188 4.000 -53.763 1.00 93.44 86 SER A N 1
ATOM 655 C CA . SER A 1 86 ? 42.935 4.726 -53.526 1.00 93.44 86 SER A CA 1
ATOM 656 C C . SER A 1 86 ? 41.833 3.816 -52.971 1.00 93.44 86 SER A C 1
ATOM 658 O O . SER A 1 86 ? 41.130 4.205 -52.036 1.00 93.44 86 SER A O 1
ATOM 660 N N . ARG A 1 87 ? 41.703 2.588 -53.489 1.00 94.19 87 ARG A N 1
ATOM 661 C CA . ARG A 1 87 ? 40.763 1.581 -52.977 1.00 94.19 87 ARG A CA 1
ATOM 662 C C . ARG A 1 87 ? 41.058 1.244 -51.518 1.00 94.19 87 ARG A C 1
ATOM 664 O O . ARG A 1 87 ? 40.133 1.227 -50.712 1.00 94.19 87 ARG A O 1
ATOM 671 N N . ASP A 1 88 ? 42.317 1.004 -51.171 1.00 95.62 88 ASP A N 1
ATOM 672 C CA . ASP A 1 88 ? 42.712 0.624 -49.812 1.00 95.62 88 ASP A CA 1
ATOM 673 C C . ASP A 1 88 ? 42.492 1.785 -48.821 1.00 95.62 88 ASP A C 1
ATOM 675 O O . ASP A 1 88 ? 42.019 1.590 -47.696 1.00 95.62 88 ASP A O 1
ATOM 679 N N . GLN A 1 89 ? 42.710 3.027 -49.267 1.00 95.50 89 GLN A N 1
ATOM 680 C CA . GLN A 1 89 ? 42.363 4.218 -48.491 1.00 95.50 89 GLN A CA 1
ATOM 681 C C . GLN A 1 89 ? 40.845 4.350 -48.281 1.00 95.50 89 GLN A C 1
ATOM 683 O O . GLN A 1 89 ? 40.398 4.656 -47.175 1.00 95.50 89 GLN A O 1
ATOM 688 N N . LEU A 1 90 ? 40.030 4.101 -49.309 1.00 93.88 90 LEU A N 1
ATOM 689 C CA . LEU A 1 90 ? 38.570 4.130 -49.179 1.00 93.88 90 LEU A CA 1
ATOM 690 C C . LEU A 1 90 ? 38.058 3.010 -48.267 1.00 93.88 90 LEU A C 1
ATOM 692 O O . LEU A 1 90 ? 37.192 3.266 -47.435 1.00 93.88 90 LEU A O 1
ATOM 696 N N . MET A 1 91 ? 38.626 1.808 -48.366 1.00 94.44 91 MET A N 1
ATOM 697 C CA . MET A 1 91 ? 38.306 0.672 -47.495 1.00 94.44 91 MET A CA 1
ATOM 698 C C . MET A 1 91 ? 38.566 0.996 -46.021 1.00 94.44 91 MET A C 1
ATOM 700 O O . MET A 1 91 ? 37.686 0.796 -45.186 1.00 94.44 91 MET A O 1
ATOM 704 N N . SER A 1 92 ? 39.737 1.555 -45.696 1.00 96.19 92 SER A N 1
ATOM 705 C CA . SER A 1 92 ? 40.044 1.944 -44.310 1.00 96.19 92 SER A CA 1
ATOM 706 C C . SER A 1 92 ? 39.101 3.035 -43.794 1.00 96.19 92 SER A C 1
ATOM 708 O O . SER A 1 92 ? 38.645 2.975 -42.655 1.00 96.19 92 SER A O 1
ATOM 710 N N . ARG A 1 93 ? 38.723 3.997 -44.644 1.00 95.88 93 ARG A N 1
ATOM 711 C CA . ARG A 1 93 ? 37.755 5.042 -44.290 1.00 95.88 93 ARG A CA 1
ATOM 712 C C . ARG A 1 93 ? 36.344 4.495 -44.060 1.00 95.88 93 ARG A C 1
ATOM 714 O O . ARG A 1 93 ? 35.677 4.956 -43.141 1.00 95.88 93 ARG A O 1
ATOM 721 N N . VAL A 1 94 ? 35.897 3.518 -44.851 1.00 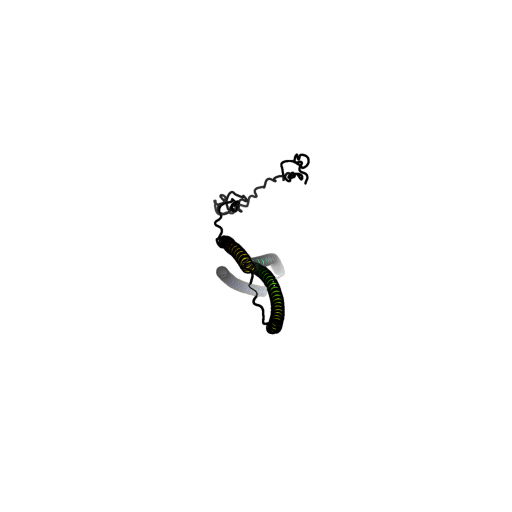94.69 94 VAL A N 1
ATOM 722 C CA . VAL A 1 94 ? 34.616 2.827 -44.620 1.00 94.69 94 VAL A CA 1
ATOM 723 C C . VAL A 1 94 ? 34.637 2.097 -43.280 1.00 94.69 94 VAL A C 1
ATOM 725 O O . VAL A 1 94 ? 33.706 2.259 -42.502 1.00 94.69 94 VAL A O 1
ATOM 728 N N . GLN A 1 95 ? 35.721 1.386 -42.962 1.00 95.25 95 GLN A N 1
ATOM 729 C CA . GLN A 1 95 ? 35.852 0.677 -41.688 1.00 95.25 95 GLN A CA 1
ATOM 730 C C . GLN A 1 95 ? 35.777 1.622 -40.475 1.00 95.25 95 GLN A C 1
ATOM 732 O O . GLN A 1 95 ? 35.128 1.301 -39.479 1.00 95.25 95 GLN A O 1
ATOM 737 N N . VAL A 1 96 ? 36.403 2.801 -40.560 1.00 95.94 96 VAL A N 1
ATOM 738 C CA . VAL A 1 96 ? 36.303 3.828 -39.508 1.00 95.94 96 VAL A CA 1
ATOM 739 C C . VAL A 1 96 ? 34.861 4.319 -39.367 1.00 95.94 96 VAL A C 1
ATOM 741 O O . VAL A 1 96 ? 34.321 4.295 -38.264 1.00 95.94 96 VAL A O 1
ATOM 744 N N . LEU A 1 97 ? 34.197 4.673 -40.470 1.00 93.75 97 LEU A N 1
ATOM 745 C CA . LEU A 1 97 ? 32.803 5.131 -40.439 1.00 93.75 97 LEU A CA 1
ATOM 746 C C . LEU A 1 97 ? 31.838 4.062 -39.900 1.00 93.75 97 LEU A C 1
ATOM 748 O O . LEU A 1 97 ? 30.886 4.387 -39.194 1.00 93.75 97 LEU A O 1
ATOM 752 N N . GLU A 1 98 ? 32.076 2.784 -40.198 1.00 93.75 98 GLU A N 1
ATOM 753 C CA . GLU A 1 98 ? 31.303 1.673 -39.633 1.00 93.75 98 GLU A CA 1
ATOM 754 C C . GLU A 1 98 ? 31.486 1.565 -38.115 1.00 93.75 98 GLU A C 1
ATOM 756 O O . GLU A 1 98 ? 30.512 1.331 -37.396 1.00 93.75 98 GLU A O 1
ATOM 761 N N . SER A 1 99 ? 32.707 1.780 -37.613 1.00 94.50 99 SER A N 1
ATOM 762 C CA . SER A 1 99 ? 32.975 1.796 -36.171 1.00 94.50 99 SER A CA 1
ATOM 763 C C . SER A 1 99 ? 32.311 2.983 -35.464 1.00 94.50 99 SER A C 1
ATOM 765 O O . SER A 1 99 ? 31.632 2.778 -34.457 1.00 94.50 99 SER A O 1
ATOM 767 N N . GLU A 1 100 ? 32.394 4.185 -36.041 1.00 94.44 100 GLU A N 1
ATOM 768 C CA . GLU A 1 100 ? 31.741 5.395 -35.525 1.00 94.44 100 GLU A CA 1
ATOM 769 C C . GLU A 1 100 ? 30.216 5.239 -35.518 1.00 94.44 100 GLU A C 1
ATOM 771 O O . GLU A 1 100 ? 29.548 5.555 -34.533 1.00 94.44 100 GLU A O 1
ATOM 776 N N . ARG A 1 101 ? 29.645 4.670 -36.587 1.00 93.12 101 ARG A N 1
ATOM 777 C CA . ARG A 1 101 ? 28.214 4.361 -36.647 1.00 93.12 101 ARG A CA 1
ATOM 778 C C . ARG A 1 101 ? 27.805 3.391 -35.538 1.00 93.12 101 ARG A C 1
ATOM 780 O O . ARG A 1 101 ? 26.781 3.611 -34.895 1.00 93.12 101 ARG A O 1
ATOM 787 N N . ALA A 1 102 ? 28.583 2.337 -35.298 1.00 94.88 102 ALA A N 1
ATOM 788 C CA . ALA A 1 102 ? 28.289 1.379 -34.235 1.00 94.88 102 ALA A CA 1
ATOM 789 C C . ALA A 1 102 ? 28.367 2.020 -32.836 1.00 94.88 102 ALA A C 1
ATOM 791 O O . ALA A 1 102 ? 27.600 1.657 -31.945 1.00 94.88 102 ALA A O 1
ATOM 792 N N . GLU A 1 103 ? 29.279 2.968 -32.621 1.00 95.56 103 GLU A N 1
ATOM 793 C CA . GLU A 1 103 ? 29.368 3.741 -31.376 1.00 95.56 103 GLU A CA 1
ATOM 794 C C . GLU A 1 103 ? 28.157 4.655 -31.182 1.00 95.56 103 GLU A C 1
ATOM 796 O O . GLU A 1 103 ? 27.502 4.571 -30.141 1.00 95.56 103 GLU A O 1
ATOM 801 N N . LEU A 1 104 ? 27.776 5.420 -32.206 1.00 94.38 104 LEU A N 1
ATOM 802 C CA . LEU A 1 104 ? 26.586 6.273 -32.171 1.00 94.38 104 LEU A CA 1
ATOM 803 C C . LEU A 1 104 ? 25.297 5.468 -31.957 1.00 94.38 104 LEU A C 1
ATOM 805 O O . LEU A 1 104 ? 24.416 5.888 -31.205 1.00 94.38 104 LEU A O 1
ATOM 809 N N . GLU A 1 105 ? 25.177 4.286 -32.567 1.00 93.38 105 GLU A N 1
ATOM 810 C CA . GLU A 1 105 ? 24.044 3.388 -32.325 1.00 93.38 105 GLU A CA 1
ATOM 811 C C . GLU A 1 105 ? 23.984 2.944 -30.856 1.00 93.38 105 GLU A C 1
ATOM 813 O O . GLU A 1 105 ? 22.904 2.968 -30.257 1.00 93.38 105 GLU A O 1
ATOM 818 N N . ARG A 1 106 ? 25.125 2.621 -30.228 1.00 94.62 106 ARG A N 1
ATOM 819 C CA . ARG A 1 106 ? 25.167 2.309 -28.788 1.00 94.62 106 ARG A CA 1
ATOM 820 C C . ARG A 1 106 ? 24.757 3.510 -27.939 1.00 94.62 106 ARG A C 1
ATOM 822 O O . ARG A 1 106 ? 23.913 3.355 -27.056 1.00 94.62 106 ARG A O 1
ATOM 829 N N . GLU A 1 107 ? 25.272 4.703 -28.211 1.00 93.62 107 GLU A N 1
ATOM 830 C CA . GLU A 1 107 ? 24.897 5.914 -27.468 1.00 93.62 107 GLU A CA 1
ATOM 831 C C . GLU A 1 107 ? 23.400 6.227 -27.579 1.00 93.62 107 GLU A C 1
ATOM 833 O O . GLU A 1 107 ? 22.740 6.488 -26.569 1.00 93.62 107 GLU A O 1
ATOM 838 N N . LEU A 1 108 ? 22.820 6.106 -28.777 1.00 91.69 108 LEU A N 1
ATOM 839 C CA . LEU A 1 108 ? 21.382 6.278 -28.983 1.00 91.69 108 LEU A CA 1
ATOM 840 C C . LEU A 1 108 ? 20.558 5.257 -28.194 1.00 91.69 108 LEU A C 1
ATOM 842 O O . LEU A 1 108 ? 19.509 5.611 -27.651 1.00 91.69 108 LEU A O 1
ATOM 846 N N . THR A 1 109 ? 21.007 4.001 -28.105 1.00 91.69 109 THR A N 1
ATOM 847 C CA . THR A 1 109 ? 20.316 2.999 -27.276 1.00 91.69 109 THR A CA 1
ATOM 848 C C . THR A 1 109 ? 20.367 3.354 -25.792 1.00 91.69 109 THR A C 1
ATOM 850 O O . THR A 1 109 ? 19.337 3.278 -25.120 1.00 91.69 109 THR A O 1
ATOM 853 N N . LEU A 1 110 ? 21.511 3.827 -25.289 1.00 92.12 110 LEU A N 1
ATOM 854 C CA . LEU A 1 110 ? 21.657 4.261 -23.898 1.00 92.12 110 LEU A CA 1
ATOM 855 C C . LEU A 1 110 ? 20.778 5.477 -23.588 1.00 92.12 110 LEU A C 1
ATOM 857 O O . LEU A 1 110 ? 20.088 5.497 -22.566 1.00 92.12 110 LEU A O 1
ATOM 861 N N . LEU A 1 111 ? 20.733 6.460 -24.489 1.00 88.31 111 LEU A N 1
ATOM 862 C CA . LEU A 1 111 ? 19.871 7.631 -24.346 1.00 88.31 111 LEU A CA 1
ATOM 863 C C . LEU A 1 111 ? 18.389 7.243 -24.334 1.00 88.31 111 LEU A C 1
ATOM 865 O O . LEU A 1 111 ? 17.663 7.697 -23.447 1.00 88.31 111 LEU A O 1
ATOM 869 N N . LYS A 1 112 ? 17.951 6.350 -25.233 1.00 87.75 112 LYS A N 1
ATOM 870 C CA . LYS A 1 112 ? 16.572 5.827 -25.254 1.00 87.75 112 LYS A CA 1
ATOM 871 C C . LYS A 1 112 ? 16.201 5.151 -23.937 1.00 87.75 112 LYS A C 1
ATOM 873 O O . LYS A 1 112 ? 15.167 5.488 -23.362 1.00 87.75 112 LYS A O 1
ATOM 878 N N . ILE A 1 113 ? 17.061 4.274 -23.417 1.00 86.94 113 ILE A N 1
ATOM 879 C CA . ILE A 1 113 ? 16.840 3.616 -22.120 1.00 86.94 113 ILE A CA 1
ATOM 880 C C . ILE A 1 113 ? 16.743 4.666 -21.006 1.00 86.94 113 ILE A C 1
ATOM 882 O O . ILE A 1 113 ? 15.781 4.659 -20.243 1.00 86.94 113 ILE A O 1
ATOM 886 N N . SER A 1 114 ? 17.675 5.624 -20.954 1.00 82.81 114 SER A N 1
ATOM 887 C CA . SER A 1 114 ? 17.664 6.682 -19.934 1.00 82.81 114 SER A CA 1
ATOM 888 C C . SER A 1 114 ? 16.414 7.569 -19.995 1.00 82.81 114 SER A C 1
ATOM 890 O O . SER A 1 114 ? 15.934 8.032 -18.962 1.00 82.81 114 SER A O 1
ATOM 892 N N . SER A 1 115 ? 15.873 7.806 -21.196 1.00 80.06 115 SER A N 1
ATOM 893 C CA . SER A 1 115 ? 14.657 8.597 -21.390 1.00 80.06 115 SER A CA 1
ATOM 894 C C . SER A 1 115 ? 13.410 7.845 -20.936 1.00 80.06 115 SER A C 1
ATOM 896 O O . SER A 1 115 ? 12.584 8.433 -20.248 1.00 80.06 115 SER A O 1
ATOM 898 N N . SER A 1 116 ? 13.326 6.541 -21.220 1.00 77.81 116 SER A N 1
ATOM 899 C CA . SER A 1 116 ? 12.226 5.687 -20.767 1.00 77.81 116 SER A CA 1
ATOM 900 C C . SER A 1 116 ? 12.228 5.523 -19.246 1.00 77.81 116 SER A C 1
ATOM 902 O O . SER A 1 116 ? 11.178 5.597 -18.619 1.00 77.81 116 SER A O 1
ATOM 904 N N . VAL A 1 117 ? 13.407 5.385 -18.627 1.00 79.19 117 VAL A N 1
ATOM 905 C CA . VAL A 1 117 ? 13.527 5.373 -17.161 1.00 79.19 117 VAL A CA 1
ATOM 906 C C . VAL A 1 117 ? 13.023 6.688 -16.564 1.00 79.19 117 VAL A C 1
ATOM 908 O O . VAL A 1 117 ? 12.222 6.647 -15.639 1.00 79.19 117 VAL A O 1
ATOM 911 N N . ARG A 1 118 ? 13.411 7.841 -17.128 1.00 78.81 118 ARG A N 1
ATOM 912 C CA . ARG A 1 118 ? 12.944 9.162 -16.667 1.00 78.81 118 ARG A CA 1
ATOM 913 C C . ARG A 1 118 ? 11.443 9.382 -16.852 1.00 78.81 118 ARG A C 1
ATOM 915 O O . ARG A 1 118 ? 10.827 10.067 -16.047 1.00 78.81 118 ARG A O 1
ATOM 922 N N . GLU A 1 119 ? 10.863 8.847 -17.924 1.00 80.25 119 GLU A N 1
ATOM 923 C CA . GLU A 1 119 ? 9.416 8.901 -18.164 1.00 80.25 119 GLU A CA 1
ATOM 924 C C . GLU A 1 119 ? 8.633 8.065 -17.149 1.00 80.25 119 GLU A C 1
ATOM 926 O O . GLU A 1 119 ? 7.571 8.496 -16.716 1.00 80.25 119 GLU A O 1
ATOM 931 N N . ASN A 1 120 ? 9.180 6.920 -16.736 1.00 81.00 120 ASN A N 1
ATOM 932 C CA . ASN A 1 120 ? 8.544 6.012 -15.780 1.00 81.00 120 ASN A CA 1
ATOM 933 C C . ASN A 1 120 ? 8.841 6.366 -14.310 1.00 81.00 120 ASN A C 1
ATOM 935 O O . ASN A 1 120 ? 8.175 5.870 -13.407 1.00 81.00 120 ASN A O 1
ATOM 939 N N . GLU A 1 121 ? 9.839 7.207 -14.044 1.00 84.88 121 GLU A N 1
ATOM 940 C CA . GLU A 1 121 ? 10.215 7.672 -12.706 1.00 84.88 121 GLU A CA 1
ATOM 941 C C . GLU A 1 121 ? 9.060 8.328 -11.914 1.00 84.88 121 GLU A C 1
ATOM 943 O O . GLU A 1 121 ? 8.875 7.948 -10.755 1.00 84.88 121 GLU A O 1
ATOM 948 N N . PRO A 1 122 ? 8.228 9.232 -12.484 1.00 81.69 122 PRO A N 1
ATOM 949 C CA . PRO A 1 122 ? 7.059 9.761 -11.776 1.00 81.69 122 PRO A CA 1
ATOM 950 C C . PRO A 1 122 ? 5.998 8.688 -11.488 1.00 81.69 122 PRO A C 1
ATOM 952 O O . PRO A 1 122 ? 5.397 8.700 -10.415 1.00 81.69 122 PRO A O 1
ATOM 955 N N . ASP A 1 123 ? 5.789 7.728 -12.389 1.00 84.69 123 ASP A N 1
ATOM 956 C CA . ASP A 1 123 ? 4.830 6.636 -12.176 1.00 84.69 123 ASP A CA 1
ATOM 957 C C . ASP A 1 123 ? 5.310 5.690 -11.066 1.00 84.69 123 ASP A C 1
ATOM 959 O O . ASP A 1 123 ? 4.538 5.290 -10.198 1.00 84.69 123 ASP A O 1
ATOM 963 N N . ILE A 1 124 ? 6.611 5.392 -11.018 1.00 83.88 124 ILE A N 1
ATOM 964 C CA . ILE A 1 124 ? 7.210 4.621 -9.923 1.00 83.88 124 ILE A CA 1
ATOM 965 C C . ILE A 1 124 ? 7.076 5.391 -8.604 1.00 83.88 124 ILE A C 1
ATOM 967 O O . ILE A 1 124 ? 6.643 4.811 -7.609 1.00 83.88 124 ILE A O 1
ATOM 971 N N . ALA A 1 125 ? 7.391 6.690 -8.591 1.00 88.56 125 ALA A N 1
ATOM 972 C CA . ALA A 1 125 ? 7.273 7.529 -7.402 1.00 88.56 125 ALA A CA 1
ATOM 973 C C . ALA A 1 125 ? 5.828 7.572 -6.875 1.00 88.56 125 ALA A C 1
ATOM 975 O O . ALA A 1 125 ? 5.596 7.304 -5.697 1.00 88.56 125 ALA A O 1
ATOM 976 N N . THR A 1 126 ? 4.845 7.807 -7.744 1.00 91.88 126 THR A N 1
ATOM 977 C CA . THR A 1 126 ? 3.426 7.835 -7.352 1.00 91.88 126 THR A CA 1
ATOM 978 C C . THR A 1 126 ? 2.937 6.481 -6.841 1.00 91.88 126 THR A C 1
ATOM 980 O O . THR A 1 126 ? 2.259 6.428 -5.817 1.00 91.88 126 THR A O 1
ATOM 983 N N . VAL A 1 127 ? 3.317 5.370 -7.481 1.00 91.62 127 VAL A N 1
ATOM 984 C CA . VAL A 1 127 ? 2.978 4.021 -6.999 1.00 91.62 127 VAL A CA 1
ATOM 985 C C . VAL A 1 127 ? 3.637 3.739 -5.647 1.00 91.62 127 VAL A C 1
ATOM 987 O O . VAL A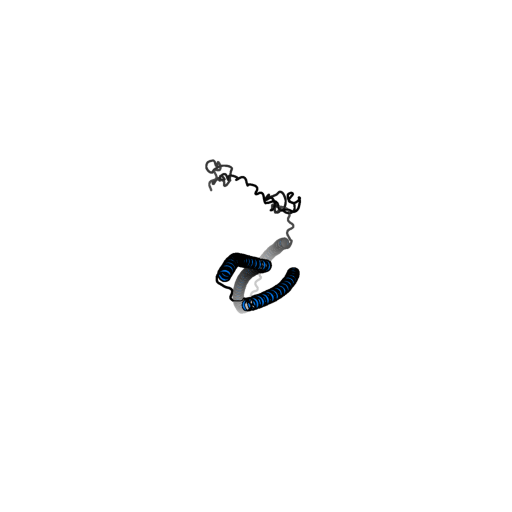 1 127 ? 2.999 3.157 -4.768 1.00 91.62 127 VAL A O 1
ATOM 990 N N . THR A 1 128 ? 4.883 4.172 -5.437 1.00 91.56 128 THR A N 1
ATOM 991 C CA . THR A 1 128 ? 5.553 4.018 -4.135 1.00 91.56 128 THR A CA 1
ATOM 992 C C . THR A 1 128 ? 4.880 4.843 -3.041 1.00 91.56 128 THR A C 1
ATOM 994 O O . THR A 1 128 ? 4.665 4.330 -1.946 1.00 91.56 128 THR A O 1
ATOM 997 N N . GLU A 1 129 ? 4.458 6.071 -3.340 1.00 94.31 129 GLU A N 1
ATOM 998 C CA . GLU A 1 129 ? 3.727 6.921 -2.400 1.00 94.31 129 GLU A CA 1
ATOM 999 C C . GLU A 1 129 ? 2.360 6.319 -2.054 1.00 94.31 129 GLU A C 1
ATOM 1001 O O . GLU A 1 129 ? 1.995 6.236 -0.882 1.00 94.31 129 GLU A O 1
ATOM 1006 N N . GLN A 1 130 ? 1.629 5.809 -3.049 1.00 94.25 130 GLN A N 1
ATOM 1007 C CA . GLN A 1 130 ? 0.366 5.101 -2.831 1.00 94.25 130 GLN A CA 1
ATOM 1008 C C . GLN A 1 130 ? 0.549 3.833 -1.991 1.00 94.25 130 GLN A C 1
ATOM 1010 O O . GLN A 1 130 ? -0.293 3.533 -1.143 1.00 94.25 130 GLN A O 1
ATOM 1015 N N . LEU A 1 131 ? 1.645 3.098 -2.192 1.00 94.88 131 LEU A N 1
ATOM 1016 C CA . LEU A 1 131 ? 1.965 1.912 -1.404 1.00 94.88 131 LEU A CA 1
ATOM 1017 C C . LEU A 1 131 ? 2.253 2.270 0.060 1.00 94.88 131 LEU A C 1
ATOM 1019 O O . LEU A 1 131 ? 1.734 1.610 0.960 1.00 94.88 131 LEU A O 1
ATOM 1023 N N . GLU A 1 132 ? 3.031 3.321 0.318 1.00 95.75 132 GLU A N 1
ATOM 1024 C CA . GLU A 1 132 ? 3.300 3.792 1.682 1.00 95.75 132 GLU A CA 1
ATOM 1025 C C . GLU A 1 132 ? 2.038 4.370 2.350 1.00 95.75 132 GLU A C 1
ATOM 1027 O O . GLU A 1 132 ? 1.750 4.077 3.515 1.00 95.75 132 GLU A O 1
ATOM 1032 N N . ALA A 1 133 ? 1.201 5.096 1.605 1.00 95.88 133 ALA A N 1
ATOM 1033 C CA . ALA A 1 133 ? -0.104 5.556 2.081 1.00 95.88 133 ALA A CA 1
ATOM 1034 C C . ALA A 1 133 ? -1.045 4.382 2.421 1.00 95.88 133 ALA A C 1
ATOM 1036 O O . ALA A 1 133 ? -1.758 4.408 3.426 1.00 95.88 133 ALA A O 1
ATOM 1037 N N . ALA A 1 134 ? -1.035 3.313 1.621 1.00 95.31 134 ALA A N 1
ATOM 1038 C CA . ALA A 1 134 ? -1.810 2.110 1.903 1.00 95.31 134 ALA A CA 1
ATOM 1039 C C . ALA A 1 134 ? -1.296 1.382 3.155 1.00 95.31 134 ALA A C 1
ATOM 1041 O O . ALA A 1 134 ? -2.100 1.012 4.011 1.00 95.31 134 ALA A O 1
ATOM 1042 N N . LYS A 1 135 ? 0.026 1.232 3.310 1.00 96.19 135 LYS A N 1
ATOM 1043 C CA . LYS A 1 135 ? 0.645 0.612 4.495 1.00 96.19 135 LYS A CA 1
ATOM 1044 C C . LYS A 1 135 ? 0.324 1.371 5.779 1.00 96.19 135 LYS A C 1
ATOM 1046 O O . LYS A 1 135 ? -0.079 0.761 6.764 1.00 96.19 135 LYS A O 1
ATOM 1051 N N . THR A 1 136 ? 0.455 2.696 5.764 1.00 96.38 136 THR A N 1
ATOM 1052 C CA . THR A 1 136 ? 0.130 3.537 6.929 1.00 96.38 136 THR A CA 1
ATOM 1053 C C . THR A 1 136 ? -1.351 3.442 7.293 1.00 96.38 136 THR A C 1
ATOM 1055 O O . THR A 1 136 ? -1.693 3.313 8.468 1.00 96.38 136 THR A O 1
ATOM 1058 N N . LYS A 1 137 ? -2.244 3.407 6.295 1.00 96.94 137 LYS A N 1
ATOM 1059 C CA . LYS A 1 137 ? -3.678 3.189 6.520 1.00 96.94 137 LYS A CA 1
ATOM 1060 C C . LYS A 1 137 ? -3.980 1.800 7.089 1.00 96.94 137 LYS A C 1
ATOM 1062 O O . LYS A 1 137 ? -4.840 1.694 7.960 1.00 96.94 137 LYS A O 1
ATOM 1067 N N . MET A 1 138 ? -3.294 0.753 6.628 1.00 96.00 138 MET A N 1
ATOM 1068 C CA . MET A 1 138 ? -3.434 -0.597 7.185 1.00 96.00 138 MET A CA 1
ATOM 1069 C C . MET A 1 138 ? -2.993 -0.645 8.648 1.00 96.00 138 MET A C 1
ATOM 1071 O O . MET A 1 138 ? -3.783 -1.066 9.486 1.00 96.00 138 MET A O 1
ATOM 1075 N N . ALA A 1 139 ? -1.816 -0.106 8.972 1.00 96.56 139 ALA A N 1
ATOM 1076 C CA . ALA A 1 139 ? -1.325 -0.039 10.348 1.00 96.56 139 ALA A CA 1
ATOM 1077 C C . ALA A 1 139 ? -2.282 0.741 11.271 1.00 96.56 139 ALA A C 1
ATOM 1079 O O . ALA A 1 139 ? -2.542 0.336 12.402 1.00 96.56 139 ALA A O 1
ATOM 1080 N N . GLN A 1 140 ? -2.874 1.837 10.780 1.00 96.62 140 GLN A N 1
ATOM 1081 C CA . GLN A 1 140 ? -3.876 2.586 11.541 1.00 96.62 140 GLN A CA 1
ATOM 1082 C C . GLN A 1 140 ? -5.154 1.771 11.786 1.00 96.62 140 GLN A C 1
ATOM 1084 O O . GLN A 1 140 ? -5.748 1.861 12.861 1.00 96.62 140 GLN A O 1
ATOM 1089 N N . LEU A 1 141 ? -5.608 0.997 10.796 1.00 96.44 141 LEU A N 1
ATOM 1090 C CA . LEU A 1 141 ? -6.775 0.126 10.946 1.00 96.44 141 LEU A CA 1
ATOM 1091 C C . LEU A 1 141 ? -6.505 -1.018 11.926 1.00 96.44 141 LEU A C 1
ATOM 1093 O O . LEU A 1 141 ? -7.383 -1.324 12.728 1.00 96.44 141 LEU A O 1
ATOM 1097 N N . GLU A 1 142 ? -5.307 -1.599 11.899 1.00 96.94 142 GLU A N 1
ATOM 1098 C CA . GLU A 1 142 ? -4.868 -2.624 12.852 1.00 96.94 142 GLU A CA 1
ATOM 1099 C C . GLU A 1 142 ? -4.846 -2.072 14.282 1.00 96.94 142 GLU A C 1
ATOM 1101 O O . GLU A 1 142 ? -5.512 -2.626 15.155 1.00 96.94 142 GLU A O 1
ATOM 1106 N N . ALA A 1 143 ? -4.222 -0.911 14.503 1.00 97.00 143 ALA A N 1
ATOM 1107 C CA . ALA A 1 143 ? -4.208 -0.255 15.812 1.00 97.00 143 ALA A CA 1
ATOM 1108 C C . ALA A 1 143 ? -5.626 0.083 16.317 1.00 97.00 143 ALA A C 1
ATOM 1110 O O . ALA A 1 143 ? -5.951 -0.098 17.493 1.00 97.00 143 ALA A O 1
ATOM 1111 N N . ASN A 1 144 ? -6.508 0.545 15.424 1.00 96.75 144 ASN A N 1
ATOM 1112 C CA . ASN A 1 144 ? -7.906 0.811 15.767 1.00 96.75 144 ASN A CA 1
ATOM 1113 C C . ASN A 1 144 ? -8.668 -0.477 16.122 1.00 96.75 144 ASN A C 1
ATOM 1115 O O . ASN A 1 144 ? -9.512 -0.457 17.022 1.00 96.75 144 ASN A O 1
ATOM 1119 N N . ALA A 1 145 ? -8.396 -1.582 15.424 1.00 96.38 145 ALA A N 1
ATOM 1120 C CA . ALA A 1 145 ? -9.002 -2.880 15.701 1.00 96.38 145 ALA A CA 1
ATOM 1121 C C . ALA A 1 145 ? -8.534 -3.435 17.054 1.00 96.38 145 ALA A C 1
ATOM 1123 O O . ALA A 1 145 ? -9.369 -3.869 17.846 1.00 96.38 145 ALA A O 1
ATOM 1124 N N . GLU A 1 146 ? -7.241 -3.342 17.363 1.00 97.25 146 GLU A N 1
ATOM 1125 C CA . GLU A 1 146 ? -6.684 -3.721 18.668 1.00 97.25 146 GLU A CA 1
ATOM 1126 C C . GLU A 1 146 ? -7.310 -2.908 19.807 1.00 97.25 146 GLU A C 1
ATOM 1128 O O . GLU A 1 146 ? -7.786 -3.472 20.794 1.00 97.25 146 GLU A O 1
ATOM 1133 N N . ALA A 1 147 ? -7.417 -1.585 19.649 1.00 97.25 147 ALA A N 1
ATOM 1134 C CA . ALA A 1 147 ? -8.078 -0.730 20.632 1.00 97.25 147 ALA A CA 1
ATOM 1135 C C . ALA A 1 147 ? -9.568 -1.083 20.813 1.00 97.25 147 ALA A C 1
ATOM 1137 O O . ALA A 1 147 ? -10.105 -1.024 21.925 1.00 97.25 147 ALA A O 1
ATOM 1138 N N . ALA A 1 148 ? -10.261 -1.458 19.732 1.00 97.12 148 ALA A N 1
ATOM 1139 C CA . ALA A 1 148 ? -11.648 -1.908 19.797 1.00 97.12 148 ALA A CA 1
ATOM 1140 C C . ALA A 1 148 ? -11.785 -3.254 20.527 1.00 97.12 148 ALA A C 1
ATOM 1142 O O . ALA A 1 148 ? -12.696 -3.399 21.344 1.00 97.12 148 ALA A O 1
ATOM 1143 N N . LEU A 1 149 ? -10.874 -4.202 20.284 1.00 97.44 149 LEU A N 1
ATOM 1144 C CA . LEU A 1 149 ? -10.830 -5.488 20.982 1.00 97.44 149 LEU A CA 1
ATOM 1145 C C . LEU A 1 149 ? -10.582 -5.298 22.478 1.00 97.44 149 LEU A C 1
ATOM 1147 O O . LEU A 1 149 ? -11.372 -5.784 23.282 1.00 97.44 149 LEU A O 1
ATOM 1151 N N . HIS A 1 150 ? -9.596 -4.487 22.859 1.00 97.06 150 HIS A N 1
ATOM 1152 C CA . HIS A 1 150 ? -9.312 -4.202 24.267 1.00 97.06 150 HIS A CA 1
ATOM 1153 C C . HIS A 1 150 ? -10.511 -3.542 24.979 1.00 97.06 150 HIS A C 1
ATOM 1155 O O . HIS A 1 150 ? -10.791 -3.799 26.153 1.00 97.06 150 HIS A O 1
ATOM 1161 N N . ARG A 1 151 ? -11.276 -2.694 24.277 1.00 97.75 151 ARG A N 1
ATOM 1162 C CA . ARG A 1 151 ? -12.531 -2.135 24.810 1.00 97.75 151 ARG A CA 1
ATOM 1163 C C . ARG A 1 151 ? -13.621 -3.190 24.984 1.00 97.75 151 ARG A C 1
ATOM 1165 O O . ARG A 1 151 ? -14.387 -3.106 25.944 1.00 97.75 151 ARG A O 1
ATOM 1172 N N . LEU A 1 152 ? -13.733 -4.143 24.061 1.00 97.12 152 LEU A N 1
ATOM 1173 C CA . LEU A 1 152 ? -14.693 -5.244 24.166 1.00 97.12 152 LEU A CA 1
ATOM 1174 C C . LEU A 1 152 ? -14.338 -6.185 25.317 1.00 97.12 152 LEU A C 1
ATOM 1176 O O . LEU A 1 152 ? -15.231 -6.576 26.065 1.00 97.12 152 LEU A O 1
ATOM 1180 N N . GLU A 1 153 ? -13.056 -6.484 25.507 1.00 97.56 153 GLU A N 1
ATOM 1181 C CA . GLU A 1 153 ? -12.562 -7.256 26.649 1.00 97.56 153 GLU A CA 1
ATOM 1182 C C . GLU A 1 153 ? -12.889 -6.560 27.974 1.00 97.56 153 GLU A C 1
ATOM 1184 O O . GLU A 1 153 ? -13.442 -7.192 28.875 1.00 97.56 153 GLU A O 1
ATOM 1189 N N . GLY A 1 154 ? -12.662 -5.242 28.061 1.00 97.38 154 GLY A N 1
ATOM 1190 C CA . GLY A 1 154 ? -13.055 -4.437 29.221 1.00 97.38 154 GLY A CA 1
ATOM 1191 C C . GLY A 1 154 ? -14.555 -4.527 29.519 1.00 97.38 154 GLY A C 1
ATOM 1192 O O . GLY A 1 154 ? -14.948 -4.874 30.631 1.00 97.38 154 GLY A O 1
ATOM 1193 N N . LYS A 1 155 ? -15.409 -4.326 28.506 1.00 97.19 155 LYS A N 1
ATOM 1194 C CA . LYS A 1 155 ? -16.867 -4.470 28.663 1.00 97.19 155 LYS A CA 1
ATOM 1195 C C . LYS A 1 155 ? -17.294 -5.886 29.043 1.00 97.19 155 LYS A C 1
ATOM 1197 O O . LYS A 1 155 ? -18.239 -6.053 29.808 1.00 97.19 155 LYS A O 1
ATOM 1202 N N . SER A 1 156 ? -16.625 -6.909 28.518 1.00 97.31 156 SER A N 1
ATOM 1203 C CA . SER A 1 156 ? -16.887 -8.302 28.884 1.00 97.31 156 SER A CA 1
ATOM 1204 C C . SER A 1 156 ? -16.555 -8.559 30.356 1.00 97.31 156 SER A C 1
ATOM 1206 O O . SER A 1 156 ? -17.325 -9.219 31.052 1.00 97.31 156 SER A O 1
ATOM 1208 N N . ALA A 1 157 ? -15.442 -8.013 30.855 1.00 97.56 157 ALA A N 1
ATOM 1209 C CA . ALA A 1 157 ? -15.069 -8.114 32.263 1.00 97.56 157 ALA A CA 1
ATOM 1210 C C . ALA A 1 157 ? -16.067 -7.379 33.176 1.00 97.56 157 ALA A C 1
ATOM 1212 O O . ALA A 1 157 ? -16.483 -7.930 34.196 1.00 97.56 157 ALA A O 1
ATOM 1213 N N . GLU A 1 158 ? -16.509 -6.179 32.786 1.00 97.56 158 GLU A N 1
ATOM 1214 C CA . GLU A 1 158 ? -17.558 -5.429 33.492 1.00 97.56 158 GLU A CA 1
ATOM 1215 C C . GLU A 1 158 ? -18.877 -6.209 33.542 1.00 97.56 158 GLU A C 1
ATOM 1217 O O . GLU A 1 158 ? -19.465 -6.360 34.612 1.00 97.56 158 GLU A O 1
ATOM 1222 N N . LEU A 1 159 ? -19.320 -6.771 32.412 1.00 97.81 159 LEU A N 1
ATOM 1223 C CA . LEU A 1 159 ? -20.524 -7.603 32.358 1.00 97.81 159 LEU A CA 1
ATOM 1224 C C . LEU A 1 159 ? -20.408 -8.829 33.265 1.00 97.81 159 LEU A C 1
ATOM 1226 O O . LEU A 1 159 ? -21.353 -9.138 33.985 1.00 97.81 159 LEU A O 1
ATOM 1230 N N . GLN A 1 160 ? -19.255 -9.501 33.291 1.00 97.69 160 GLN A N 1
ATOM 1231 C CA . GLN A 1 160 ? -19.025 -10.615 34.215 1.00 97.69 160 GLN A CA 1
ATOM 1232 C C . GLN A 1 160 ? -19.056 -10.175 35.684 1.00 97.69 160 GLN A C 1
ATOM 1234 O O . GLN A 1 160 ? -19.547 -10.920 36.531 1.00 97.69 160 GLN A O 1
ATOM 1239 N N . ALA A 1 161 ? -18.542 -8.987 36.008 1.00 98.00 161 ALA A N 1
ATOM 1240 C CA . ALA A 1 161 ? -18.599 -8.449 37.364 1.00 98.00 161 ALA A CA 1
ATOM 1241 C C . ALA A 1 161 ? -20.046 -8.149 37.789 1.00 98.00 161 ALA A C 1
ATOM 1243 O O . ALA A 1 161 ? -20.461 -8.571 38.868 1.00 98.00 161 ALA A O 1
ATOM 1244 N N . VAL A 1 162 ? -20.829 -7.506 36.917 1.00 98.00 162 VAL A N 1
ATOM 1245 C CA . VAL A 1 162 ? -22.255 -7.230 37.155 1.00 98.00 162 VAL A CA 1
ATOM 1246 C C . VAL A 1 162 ? -23.054 -8.528 37.271 1.00 98.00 162 VAL A C 1
ATOM 1248 O O . VAL A 1 162 ? -23.879 -8.652 38.172 1.00 98.00 162 VAL A O 1
ATOM 1251 N N . GLN A 1 163 ? -22.778 -9.525 36.425 1.00 98.06 163 GLN A N 1
ATOM 1252 C CA . GLN A 1 163 ? -23.405 -10.847 36.503 1.00 98.06 163 GLN A CA 1
ATOM 1253 C C . GLN A 1 163 ? -23.161 -11.494 37.875 1.00 98.06 163 GLN A C 1
ATOM 1255 O O . GLN A 1 163 ? -24.104 -11.936 38.524 1.00 98.06 163 GLN A O 1
ATOM 1260 N N . LYS A 1 164 ? -21.912 -11.478 38.363 1.00 97.94 164 LYS A N 1
ATOM 1261 C CA . LYS A 1 164 ? -21.565 -12.012 39.691 1.00 97.94 164 LYS A CA 1
ATOM 1262 C C . LYS A 1 164 ? -22.264 -11.262 40.824 1.00 97.94 164 LYS A C 1
ATOM 1264 O O . LYS A 1 164 ? -22.695 -11.890 41.787 1.00 97.94 164 LYS A O 1
ATOM 1269 N N . GLN A 1 165 ? -22.364 -9.936 40.728 1.00 98.06 165 GLN A N 1
ATOM 1270 C CA . GLN A 1 165 ? -23.093 -9.130 41.711 1.00 98.06 165 GLN A CA 1
ATOM 1271 C C . GLN A 1 165 ? -24.585 -9.469 41.712 1.00 98.06 165 GLN A C 1
ATOM 1273 O O . GLN A 1 165 ? -25.160 -9.655 42.780 1.00 98.06 165 GLN A O 1
ATOM 1278 N N . LEU A 1 166 ? -25.195 -9.620 40.534 1.00 97.94 166 LEU A N 1
ATOM 1279 C CA . LEU A 1 166 ? -26.594 -10.017 40.406 1.00 97.94 166 LEU A CA 1
ATOM 1280 C C . LEU A 1 166 ? -26.847 -11.398 41.022 1.00 97.94 166 LEU A C 1
ATOM 1282 O O . LEU A 1 166 ? -27.783 -11.549 41.804 1.00 97.94 166 LEU A O 1
ATOM 1286 N N . ASP A 1 167 ? -25.997 -12.383 40.721 1.00 97.81 167 ASP A N 1
ATOM 1287 C CA . ASP A 1 167 ? -26.097 -13.731 41.291 1.00 97.81 167 ASP A CA 1
ATOM 1288 C C . ASP A 1 167 ? -25.962 -13.704 42.823 1.00 97.81 167 ASP A C 1
ATOM 1290 O O . ASP A 1 167 ? -26.702 -14.389 43.534 1.00 97.81 167 ASP A O 1
ATOM 1294 N N . HIS A 1 168 ? -25.057 -12.871 43.348 1.00 98.12 168 HIS A N 1
ATOM 1295 C CA . HIS A 1 168 ? -24.896 -12.672 44.785 1.00 98.12 168 HIS A CA 1
ATOM 1296 C C . HIS A 1 168 ? -26.159 -12.084 45.426 1.00 98.12 168 HIS A C 1
ATOM 1298 O O . HIS A 1 168 ? -26.682 -12.669 46.374 1.00 98.12 168 HIS A O 1
ATOM 1304 N N . THR A 1 169 ? -26.703 -10.998 44.872 1.00 97.88 169 THR A N 1
ATOM 1305 C CA . THR A 1 169 ? -27.931 -10.366 45.377 1.00 97.88 169 THR A CA 1
ATOM 1306 C C . THR A 1 169 ? -29.141 -11.296 45.276 1.00 97.88 169 THR A C 1
ATOM 1308 O O . THR A 1 169 ? -29.973 -11.326 46.182 1.00 97.88 169 THR A O 1
ATOM 1311 N N . LEU A 1 170 ? -29.250 -12.102 44.215 1.00 98.06 170 LEU A N 1
ATOM 1312 C CA . LEU A 1 170 ? -30.304 -13.116 44.095 1.00 98.06 170 LEU A CA 1
ATOM 1313 C C . LEU A 1 170 ? -30.195 -14.180 45.193 1.00 98.06 170 LEU A C 1
ATOM 1315 O O . LEU A 1 170 ? -31.210 -14.580 45.768 1.00 98.06 170 LEU A O 1
ATOM 1319 N N . ASN A 1 171 ? -28.976 -14.613 45.515 1.00 98.00 171 ASN A N 1
ATOM 1320 C CA . ASN A 1 171 ? -28.736 -15.563 46.592 1.00 98.00 171 ASN A CA 1
ATOM 1321 C C . ASN A 1 171 ? -29.060 -14.960 47.972 1.00 98.00 171 ASN A C 1
ATOM 1323 O O . ASN A 1 171 ? -29.755 -15.598 48.761 1.00 98.00 171 ASN A O 1
ATOM 1327 N N . GLU A 1 172 ? -28.640 -13.721 48.244 1.00 97.62 172 GLU A N 1
ATOM 1328 C CA . GLU A 1 172 ? -29.004 -12.991 49.469 1.00 97.62 172 GLU A CA 1
ATOM 1329 C C . GLU A 1 172 ? -30.522 -12.833 49.601 1.00 97.62 172 GLU A C 1
ATOM 1331 O O . GLU A 1 172 ? -31.091 -13.122 50.653 1.00 97.62 172 GLU A O 1
ATOM 1336 N N . HIS A 1 173 ? -31.205 -12.451 48.519 1.00 97.12 173 HIS A N 1
ATOM 1337 C CA . HIS A 1 173 ? -32.660 -12.341 48.496 1.00 97.12 173 HIS A CA 1
ATOM 1338 C C . HIS A 1 173 ? -33.334 -13.692 48.777 1.00 97.12 173 HIS A C 1
ATOM 1340 O O . HIS A 1 173 ? -34.311 -13.757 49.524 1.00 97.12 173 HIS A O 1
ATOM 1346 N N . SER A 1 174 ? -32.818 -14.790 48.214 1.00 97.88 174 SER A N 1
ATOM 1347 C CA . SER A 1 174 ? -33.328 -16.137 48.490 1.00 97.88 174 SER A CA 1
ATOM 1348 C C . SER A 1 174 ? -33.148 -16.531 49.959 1.00 97.88 174 SER A C 1
ATOM 1350 O O . SER A 1 174 ? -34.075 -17.069 50.564 1.00 97.88 174 SER A O 1
ATOM 1352 N N . GLN A 1 175 ? -31.987 -16.241 50.552 1.00 97.69 175 GLN A N 1
ATOM 1353 C CA . GLN A 1 175 ? -31.718 -16.507 51.970 1.00 97.69 175 GLN A CA 1
ATOM 1354 C C . GLN A 1 175 ? -32.612 -15.667 52.882 1.00 97.69 175 GLN A C 1
ATOM 1356 O O . GLN A 1 175 ? -33.188 -16.188 53.837 1.00 97.69 175 GLN A O 1
ATOM 1361 N N . LEU A 1 176 ? -32.778 -14.381 52.566 1.00 97.50 176 LEU A N 1
ATOM 1362 C CA . LEU A 1 176 ? -33.648 -13.483 53.317 1.00 97.50 176 LEU A CA 1
ATOM 1363 C C . LEU A 1 176 ? -35.106 -13.944 53.246 1.00 97.50 176 LEU A C 1
ATOM 1365 O O . LEU A 1 176 ? -35.787 -13.978 54.270 1.00 97.50 176 LEU A O 1
ATOM 1369 N N . LYS A 1 177 ? -35.568 -14.366 52.064 1.00 97.88 177 LYS A N 1
ATOM 1370 C CA . LYS A 1 177 ? -36.904 -14.938 51.881 1.00 97.88 177 LYS A CA 1
ATOM 1371 C C . LYS A 1 177 ? -37.096 -16.200 52.726 1.00 97.88 177 LYS A C 1
ATOM 1373 O O . LYS A 1 177 ? -38.102 -16.305 53.419 1.00 97.88 177 LYS A O 1
ATOM 1378 N N . GLN A 1 178 ? -36.128 -17.118 52.725 1.00 97.94 178 GLN A N 1
ATOM 1379 C CA . GLN A 1 178 ? -36.189 -18.334 53.540 1.00 97.94 178 GLN A CA 1
ATOM 1380 C C . GLN A 1 178 ? -36.211 -18.017 55.045 1.00 97.94 178 GLN A C 1
ATOM 1382 O O . GLN A 1 178 ? -37.003 -18.596 55.785 1.00 97.94 178 GLN A O 1
ATOM 1387 N N . SER A 1 179 ? -35.373 -17.081 55.497 1.00 97.81 179 SER A N 1
ATOM 1388 C CA . SER A 1 179 ? -35.350 -16.613 56.889 1.00 97.81 179 SER A CA 1
ATOM 1389 C C . SER A 1 179 ? -36.687 -15.983 57.294 1.00 97.81 179 SER A C 1
ATOM 1391 O O . SER A 1 179 ? -37.231 -16.285 58.357 1.00 97.81 179 SER A O 1
ATOM 1393 N N . HIS A 1 180 ? -37.275 -15.172 56.412 1.00 97.06 180 HIS A N 1
ATOM 1394 C CA . HIS A 1 180 ? -38.591 -14.581 56.625 1.00 97.06 180 HIS A CA 1
ATOM 1395 C C . HIS A 1 180 ? -39.698 -15.642 56.724 1.00 97.06 180 HIS A C 1
ATOM 1397 O O . HIS A 1 180 ? -40.506 -15.593 57.649 1.00 97.06 180 HIS A O 1
ATOM 1403 N N . GLU A 1 181 ? -39.716 -16.631 55.824 1.00 97.50 181 GLU A N 1
ATOM 1404 C CA . GLU A 1 181 ? -40.666 -17.752 55.871 1.00 97.50 181 GLU A CA 1
ATOM 1405 C C . GLU A 1 181 ? -40.532 -18.558 57.175 1.00 97.50 181 GLU A C 1
ATOM 1407 O O . GLU A 1 181 ? -41.538 -18.897 57.799 1.00 97.50 181 GLU A O 1
ATOM 1412 N N . GLN A 1 182 ? -39.302 -18.808 57.639 1.00 97.69 182 GLN A N 1
ATOM 1413 C CA . GLN A 1 182 ? -39.047 -19.471 58.924 1.00 97.69 182 GLN A CA 1
ATOM 1414 C C . GLN A 1 182 ? -39.548 -18.641 60.113 1.00 97.69 182 GLN A C 1
ATOM 1416 O O . GLN A 1 182 ? -40.208 -19.183 61.000 1.00 97.69 182 GLN A O 1
ATOM 1421 N N . ALA A 1 183 ? -39.278 -17.334 60.131 1.00 97.31 183 ALA A N 1
ATOM 1422 C CA . ALA A 1 183 ? -39.753 -16.435 61.180 1.00 97.31 183 ALA A CA 1
ATOM 1423 C C . ALA A 1 183 ? -41.286 -16.374 61.229 1.00 97.31 183 ALA A C 1
ATOM 1425 O O . ALA A 1 183 ? -41.871 -16.471 62.307 1.00 97.31 183 ALA A O 1
ATOM 1426 N N . MET A 1 184 ? -41.945 -16.291 60.070 1.00 97.38 184 MET A N 1
ATOM 1427 C CA . MET A 1 184 ? -43.406 -16.337 59.974 1.00 97.38 184 MET A CA 1
ATOM 1428 C C . MET A 1 184 ? -43.965 -17.659 60.508 1.00 97.38 184 MET A C 1
ATOM 1430 O O . MET A 1 184 ? -44.896 -17.644 61.312 1.00 97.38 184 MET A O 1
ATOM 1434 N N . ALA A 1 185 ? -43.362 -18.796 60.147 1.00 97.31 185 ALA A N 1
ATOM 1435 C CA . ALA A 1 185 ? -43.771 -20.099 60.665 1.00 97.31 185 ALA A CA 1
ATOM 1436 C C . ALA A 1 185 ? -43.620 -20.195 62.196 1.00 97.31 185 ALA A C 1
ATOM 1438 O O . ALA A 1 185 ? -44.520 -20.705 62.868 1.00 97.31 185 ALA A O 1
ATOM 1439 N N . MET A 1 186 ? -42.525 -19.669 62.763 1.00 97.06 186 MET A N 1
ATOM 1440 C CA . MET A 1 186 ? -42.333 -19.604 64.218 1.00 97.06 186 MET A CA 1
ATOM 1441 C C . MET A 1 186 ? -43.411 -18.744 64.884 1.00 97.06 186 MET A C 1
ATOM 1443 O O . MET A 1 186 ? -44.099 -19.227 65.783 1.00 97.06 186 MET A O 1
ATOM 1447 N N . MET A 1 187 ? -43.645 -17.527 64.388 1.00 96.31 187 MET A N 1
ATOM 1448 C CA . MET A 1 187 ? -44.681 -16.626 64.908 1.00 96.31 187 MET A CA 1
ATOM 1449 C C . MET A 1 187 ? -46.084 -17.246 64.835 1.00 96.31 187 MET A C 1
ATOM 1451 O O . MET A 1 187 ? -46.882 -17.113 65.763 1.00 96.31 187 MET A O 1
ATOM 1455 N N . GLU A 1 188 ? -46.405 -17.972 63.762 1.00 96.50 188 GLU A N 1
ATOM 1456 C CA . GLU A 1 188 ? -47.668 -18.706 63.646 1.00 96.50 188 GLU A CA 1
ATOM 1457 C C . GLU A 1 188 ? -47.788 -19.849 64.661 1.00 96.50 188 GLU A C 1
ATOM 1459 O O . GLU A 1 188 ? -48.887 -20.118 65.160 1.00 96.50 188 GLU A O 1
ATOM 1464 N N . THR A 1 189 ? -46.683 -20.534 64.968 1.00 96.31 189 THR A N 1
ATOM 1465 C CA . THR A 1 189 ? -46.667 -21.585 65.993 1.00 96.31 189 THR A CA 1
ATOM 1466 C C . THR A 1 189 ? -46.822 -21.007 67.397 1.00 96.31 189 THR A C 1
ATOM 1468 O O . THR A 1 189 ? -47.644 -21.515 68.159 1.00 96.31 189 THR A O 1
ATOM 1471 N N . GLU A 1 190 ? -46.131 -19.910 67.718 1.00 95.94 190 GLU A N 1
ATOM 1472 C CA . GLU A 1 190 ? -46.273 -19.197 68.991 1.00 95.94 190 GLU A CA 1
ATOM 1473 C C . GLU A 1 190 ? -47.692 -18.657 69.159 1.00 95.94 190 GLU A C 1
ATOM 1475 O O . GLU A 1 190 ? -48.316 -18.867 70.198 1.00 95.94 190 GLU A O 1
ATOM 1480 N N . ARG A 1 191 ? -48.264 -18.054 68.107 1.00 96.44 191 ARG A N 1
ATOM 1481 C CA . ARG A 1 191 ? -49.667 -17.626 68.096 1.00 96.44 191 ARG A CA 1
ATOM 1482 C C . ARG A 1 191 ? -50.604 -18.789 68.425 1.00 96.44 191 ARG A C 1
ATOM 1484 O O . ARG A 1 191 ? -51.507 -18.619 69.240 1.00 96.44 191 ARG A O 1
ATOM 1491 N N . ARG A 1 192 ? -50.413 -19.960 67.805 1.00 96.19 192 ARG A N 1
ATOM 1492 C CA . ARG A 1 192 ? -51.220 -21.161 68.095 1.00 96.19 192 ARG A CA 1
ATOM 1493 C C . ARG A 1 192 ? -51.080 -21.606 69.551 1.00 96.19 192 ARG A C 1
ATOM 1495 O O . ARG A 1 192 ? -52.093 -21.876 70.184 1.00 96.19 192 ARG A O 1
ATOM 1502 N N . GLN A 1 193 ? -49.861 -21.631 70.089 1.00 95.81 193 GLN A N 1
ATOM 1503 C CA . GLN A 1 193 ? -49.611 -21.996 71.489 1.00 95.81 193 GLN A CA 1
ATOM 1504 C C . GLN A 1 193 ? -50.246 -21.005 72.473 1.00 95.81 193 GLN A C 1
ATOM 1506 O O . GLN A 1 193 ? -50.826 -21.416 73.475 1.00 95.81 193 GLN A O 1
ATOM 1511 N N . LEU A 1 194 ? -50.164 -19.700 72.195 1.00 95.06 194 LEU A N 1
ATOM 1512 C CA . LEU A 1 194 ? -50.792 -18.671 73.022 1.00 95.06 194 LEU A CA 1
ATOM 1513 C C . LEU A 1 194 ? -52.317 -18.786 73.000 1.00 95.06 194 LEU A C 1
ATOM 1515 O O . LEU A 1 194 ? -52.935 -18.708 74.058 1.00 95.06 194 LEU A O 1
ATOM 1519 N N . LEU A 1 195 ? -52.920 -19.020 71.830 1.00 95.00 195 LEU A N 1
ATOM 1520 C CA . LEU A 1 195 ? -54.364 -19.245 71.712 1.00 95.00 195 LEU A CA 1
ATOM 1521 C C . LEU A 1 195 ? -54.819 -20.486 72.495 1.00 95.00 195 LEU A C 1
ATOM 1523 O O . LEU A 1 195 ? -55.801 -20.405 73.226 1.00 95.00 195 LEU A O 1
ATOM 1527 N N . ASP A 1 196 ? -54.084 -21.596 72.406 1.00 93.88 196 ASP A N 1
ATOM 1528 C CA . ASP A 1 196 ? -54.366 -22.820 73.172 1.00 93.88 196 ASP A CA 1
ATOM 1529 C C . ASP A 1 196 ? -54.257 -22.587 74.691 1.00 93.88 196 ASP A C 1
ATOM 1531 O O . ASP A 1 196 ? -55.105 -23.013 75.482 1.00 93.88 196 ASP A O 1
ATOM 1535 N N . ARG A 1 197 ? -53.251 -21.815 75.118 1.00 94.19 197 ARG A N 1
ATOM 1536 C CA . ARG A 1 197 ? -53.058 -21.457 76.527 1.00 94.19 197 ARG A CA 1
ATOM 1537 C C . ARG A 1 197 ? -54.150 -20.527 77.047 1.00 94.19 197 ARG A C 1
ATOM 1539 O O . ARG A 1 197 ? -54.608 -20.727 78.170 1.00 94.19 197 ARG A O 1
ATOM 1546 N N . ILE A 1 198 ? -54.591 -19.558 76.242 1.00 92.50 198 ILE A N 1
ATOM 1547 C CA . ILE A 1 198 ? -55.751 -18.709 76.549 1.00 92.50 198 ILE A CA 1
ATOM 1548 C C . ILE A 1 198 ? -56.997 -19.584 76.701 1.00 92.50 198 ILE A C 1
ATOM 1550 O O . ILE A 1 198 ? -57.636 -19.522 77.745 1.00 92.50 198 ILE A O 1
ATOM 1554 N N . GLN A 1 199 ? -57.283 -20.468 75.742 1.00 91.94 199 GLN A N 1
ATOM 1555 C CA . GLN A 1 199 ? -58.442 -21.364 75.791 1.00 91.94 199 GLN A CA 1
ATOM 1556 C C . GLN A 1 199 ? -58.422 -22.281 77.026 1.00 91.94 199 GLN A C 1
ATOM 1558 O O . GLN A 1 199 ? -59.453 -22.517 77.661 1.00 91.94 199 GLN A O 1
ATOM 1563 N N . THR A 1 200 ? -57.243 -22.774 77.409 1.00 90.00 200 THR A N 1
ATOM 1564 C CA . THR A 1 200 ? -57.055 -23.579 78.623 1.00 90.00 200 THR A CA 1
ATOM 1565 C C . THR A 1 200 ? -57.324 -22.759 79.888 1.00 90.00 200 THR A C 1
ATOM 1567 O O . THR A 1 200 ? -58.007 -23.230 80.797 1.00 90.00 200 THR A O 1
ATOM 1570 N N . ILE A 1 201 ? -56.816 -21.522 79.957 1.00 89.00 201 ILE A N 1
ATOM 1571 C CA . ILE A 1 201 ? -57.068 -20.605 81.080 1.00 89.00 201 ILE A CA 1
ATOM 1572 C C . ILE A 1 201 ? -58.553 -20.248 81.161 1.00 89.00 201 ILE A C 1
ATOM 1574 O O . ILE A 1 201 ? -59.103 -20.289 82.253 1.00 89.00 201 ILE A O 1
ATOM 1578 N N . GLU A 1 202 ? -59.208 -19.951 80.039 1.00 87.75 202 GLU A N 1
ATOM 1579 C CA . GLU A 1 202 ? -60.647 -19.667 79.968 1.00 87.75 202 GLU A CA 1
ATOM 1580 C C . GLU A 1 202 ? -61.491 -20.865 80.419 1.00 87.75 202 GLU A C 1
ATOM 1582 O O . GLU A 1 202 ? -62.458 -20.705 81.159 1.00 87.75 202 GLU A O 1
ATOM 1587 N N . SER A 1 203 ? -61.096 -22.084 80.046 1.00 82.06 203 SER A N 1
ATOM 1588 C CA . SER A 1 203 ? -61.764 -23.312 80.498 1.00 82.06 203 SER A CA 1
ATOM 1589 C C . SER A 1 203 ? -61.593 -23.534 82.007 1.00 82.06 203 SER A C 1
ATOM 1591 O O . SER A 1 203 ? -62.536 -23.927 82.694 1.00 82.06 203 SER A O 1
ATOM 1593 N N . ASN A 1 204 ? -60.406 -23.239 82.544 1.00 75.75 204 ASN A N 1
ATOM 1594 C CA . ASN A 1 204 ? -60.112 -23.346 83.974 1.00 75.75 204 ASN A CA 1
ATOM 1595 C C . ASN A 1 204 ? -60.759 -22.216 84.798 1.00 75.75 204 ASN A C 1
ATOM 1597 O O . ASN A 1 204 ? -61.184 -22.455 85.927 1.00 75.75 204 ASN A O 1
ATOM 1601 N N . SER A 1 205 ? -60.869 -21.000 84.252 1.00 66.56 205 SER A N 1
ATOM 1602 C CA . SER A 1 205 ? -61.516 -19.854 84.904 1.00 66.56 205 SER A CA 1
ATOM 1603 C C . SER A 1 205 ? -63.042 -19.943 84.851 1.00 66.56 205 SER A C 1
ATOM 1605 O O . SER A 1 205 ? -63.701 -19.558 85.814 1.00 66.56 205 SER A O 1
ATOM 1607 N N . ALA A 1 206 ? -63.616 -20.562 83.813 1.00 57.84 206 ALA A N 1
ATOM 1608 C CA . ALA A 1 206 ? -65.024 -20.960 83.792 1.00 57.84 206 ALA A CA 1
ATOM 1609 C C . ALA A 1 206 ? -65.362 -22.001 84.883 1.00 57.84 206 ALA A C 1
ATOM 1611 O O . ALA A 1 206 ? -66.506 -22.074 85.329 1.00 57.84 206 ALA A O 1
ATOM 1612 N N . GLY A 1 207 ? -64.369 -22.759 85.368 1.00 52.47 207 GLY A N 1
ATOM 1613 C CA . GLY A 1 207 ? -64.474 -23.615 86.558 1.00 52.47 207 GLY A CA 1
ATOM 1614 C C . GLY A 1 207 ? -64.296 -22.884 87.900 1.00 52.47 207 GLY A C 1
ATOM 1615 O O . GLY A 1 207 ? -64.539 -23.476 88.950 1.00 52.47 207 GLY A O 1
ATOM 1616 N N . PHE A 1 208 ? -63.902 -21.607 87.886 1.00 48.44 208 PHE A N 1
ATOM 1617 C CA . PHE A 1 208 ? -63.592 -20.779 89.058 1.00 48.44 208 PHE A CA 1
ATOM 1618 C C . PHE A 1 208 ? -64.366 -19.446 89.000 1.00 48.44 208 PHE A C 1
ATOM 1620 O O . PHE A 1 208 ? -63.819 -18.360 89.188 1.00 48.44 208 PHE A O 1
ATOM 1627 N N . ALA A 1 209 ? -65.665 -19.508 88.694 1.00 39.34 209 ALA A N 1
ATOM 1628 C CA . ALA A 1 209 ? -66.536 -18.338 88.693 1.00 39.34 209 ALA A CA 1
ATOM 1629 C C . ALA A 1 209 ? -66.924 -17.958 90.130 1.00 39.34 209 ALA A C 1
ATOM 1631 O O . ALA A 1 209 ? -67.922 -18.433 90.671 1.00 39.34 209 ALA A O 1
ATOM 1632 N N . GLY A 1 210 ? -66.123 -17.092 90.751 1.00 43.81 210 GLY A N 1
ATOM 1633 C CA . GLY A 1 210 ? -66.489 -16.469 92.018 1.00 43.81 210 GLY A CA 1
ATOM 1634 C C . GLY A 1 210 ? -65.335 -15.813 92.761 1.00 43.81 210 GLY A C 1
ATOM 1635 O O . GLY A 1 210 ? -65.025 -16.242 93.863 1.00 43.81 210 GLY A O 1
ATOM 1636 N N . SER A 1 211 ? -64.722 -14.772 92.196 1.00 35.72 211 SER A N 1
ATOM 1637 C CA . SER A 1 211 ? -64.249 -13.635 92.999 1.00 35.72 211 SER A CA 1
ATOM 1638 C C . SER A 1 211 ? -63.875 -12.470 92.088 1.00 35.72 211 SER A C 1
ATOM 1640 O O . SER A 1 211 ? -62.896 -12.536 91.348 1.00 35.72 211 SER A O 1
ATOM 1642 N N . GLU A 1 212 ? -64.642 -11.385 92.173 1.00 47.56 212 GLU A N 1
ATOM 1643 C CA . GLU A 1 212 ? -64.167 -10.061 91.785 1.00 47.56 212 GLU A CA 1
ATOM 1644 C C . GLU A 1 212 ? -62.927 -9.731 92.624 1.00 47.56 212 GLU A C 1
ATOM 1646 O O . GLU A 1 212 ? -62.947 -9.831 93.853 1.00 47.56 212 GLU A O 1
ATOM 1651 N N . ALA A 1 213 ? -61.841 -9.348 91.961 1.00 38.75 213 ALA A N 1
ATOM 1652 C CA . ALA A 1 213 ? -60.694 -8.732 92.602 1.00 38.75 213 ALA A CA 1
ATOM 1653 C C . ALA A 1 213 ? -60.383 -7.434 91.857 1.00 38.75 213 ALA A C 1
ATOM 1655 O O . ALA A 1 213 ? -59.966 -7.430 90.700 1.00 38.75 213 ALA A O 1
ATOM 1656 N N . SER A 1 214 ? -60.652 -6.334 92.556 1.00 48.28 214 SER A N 1
ATOM 1657 C CA . SER A 1 214 ? -60.271 -4.968 92.222 1.00 48.28 214 SER A CA 1
ATOM 1658 C C . SER A 1 214 ? -58.811 -4.904 91.767 1.00 48.28 214 SER A C 1
ATOM 1660 O O . SER A 1 214 ? -57.907 -5.254 92.526 1.00 48.28 214 SER A O 1
ATOM 1662 N N . VAL A 1 215 ? -58.577 -4.424 90.544 1.00 50.97 215 VAL A N 1
ATOM 1663 C CA . VAL A 1 215 ? -57.225 -4.183 90.023 1.00 50.97 215 VAL A CA 1
ATOM 1664 C C . VAL A 1 215 ? -56.586 -3.022 90.806 1.00 50.97 215 VAL A C 1
ATOM 1666 O O . VAL A 1 215 ? -57.236 -1.986 90.978 1.00 50.97 215 VAL A O 1
ATOM 1669 N N . PRO A 1 216 ? -55.341 -3.155 91.299 1.00 54.22 216 PRO A N 1
ATOM 1670 C CA . PRO A 1 216 ? -54.647 -2.082 92.000 1.00 54.22 216 PRO A CA 1
ATOM 1671 C C . PRO A 1 216 ? -54.290 -0.945 91.035 1.00 54.22 216 PRO A C 1
ATOM 1673 O O . PRO A 1 216 ? -53.762 -1.176 89.949 1.00 54.22 216 PRO A O 1
ATOM 1676 N N . ASN A 1 217 ? -54.519 0.291 91.473 1.00 60.97 217 ASN A N 1
ATOM 1677 C CA . ASN A 1 217 ? -54.231 1.554 90.773 1.00 60.97 217 ASN A CA 1
ATOM 1678 C C . ASN A 1 217 ? -52.744 1.715 90.333 1.00 60.97 217 ASN A C 1
ATOM 1680 O O . ASN A 1 217 ? -52.404 2.587 89.534 1.00 60.97 217 ASN A O 1
ATOM 1684 N N . ASP A 1 218 ? -51.856 0.841 90.818 1.00 63.75 218 ASP A N 1
ATOM 1685 C CA . ASP A 1 218 ? -50.422 0.812 90.505 1.00 63.75 218 ASP A CA 1
ATOM 1686 C C . ASP A 1 218 ? -50.103 0.290 89.092 1.00 63.75 218 ASP A C 1
ATOM 1688 O O . ASP A 1 218 ? -49.227 0.841 88.426 1.00 63.75 218 ASP A O 1
ATOM 1692 N N . GLU A 1 219 ? -50.822 -0.719 88.583 1.00 70.19 219 GLU A N 1
ATOM 1693 C CA . GLU A 1 219 ? -50.528 -1.299 87.256 1.00 70.19 219 GLU A CA 1
ATOM 1694 C C . GLU A 1 219 ? -50.889 -0.309 86.137 1.00 70.19 219 GLU A C 1
ATOM 1696 O O . GLU A 1 219 ? -50.145 -0.148 85.173 1.00 70.19 219 GLU A O 1
ATOM 1701 N N . LEU A 1 220 ? -51.988 0.438 86.303 1.00 71.94 220 LEU A N 1
ATOM 1702 C CA . LEU A 1 220 ? -52.384 1.494 85.369 1.00 71.94 220 LEU A CA 1
ATOM 1703 C C . LEU A 1 220 ? -51.347 2.625 85.336 1.00 71.94 220 LEU A C 1
ATOM 1705 O O . LEU A 1 220 ? -51.002 3.122 84.266 1.00 71.94 220 LEU A O 1
ATOM 1709 N N . THR A 1 221 ? -50.811 2.994 86.500 1.00 75.06 221 THR A N 1
ATOM 1710 C CA . THR A 1 221 ? -49.761 4.012 86.608 1.00 75.06 221 THR A CA 1
ATOM 1711 C C . THR A 1 221 ? -48.457 3.530 85.960 1.00 75.06 221 THR A C 1
ATOM 1713 O O . THR A 1 221 ? -47.813 4.299 85.241 1.00 75.06 221 THR A O 1
ATOM 1716 N N . ARG A 1 222 ? -48.100 2.244 86.115 1.00 79.31 222 ARG A N 1
ATOM 1717 C CA . ARG A 1 222 ? -46.929 1.644 85.453 1.00 79.31 222 ARG A CA 1
ATOM 1718 C C . ARG A 1 222 ? -47.085 1.604 83.933 1.00 79.31 222 ARG A C 1
ATOM 1720 O O . ARG A 1 222 ? -46.176 2.027 83.227 1.00 79.31 222 ARG A O 1
ATOM 1727 N N . LEU A 1 223 ? -48.255 1.208 83.432 1.00 81.06 223 LEU A N 1
ATOM 1728 C CA . LEU A 1 223 ? -48.561 1.175 81.997 1.00 81.06 223 LEU A CA 1
ATOM 1729 C C . LEU A 1 223 ? -48.547 2.571 81.359 1.00 81.06 223 LEU A C 1
ATOM 1731 O O . LEU A 1 223 ? -48.106 2.727 80.222 1.00 81.06 223 LEU A O 1
ATOM 1735 N N . ILE A 1 224 ? -48.984 3.607 82.083 1.00 80.75 224 ILE A N 1
ATOM 1736 C CA . ILE A 1 224 ? -48.875 5.000 81.620 1.00 80.75 224 ILE A CA 1
ATOM 1737 C C . ILE A 1 224 ? -47.399 5.440 81.570 1.00 80.75 224 ILE A C 1
ATOM 1739 O O . ILE A 1 224 ? -46.988 6.100 80.612 1.00 80.75 224 ILE A O 1
ATOM 1743 N N . GLY A 1 225 ? -46.582 5.041 82.549 1.00 82.62 225 GLY A N 1
ATOM 1744 C CA . GLY A 1 225 ? -45.129 5.259 82.549 1.00 82.62 225 GLY A CA 1
ATOM 1745 C C . GLY A 1 225 ? -44.403 4.557 81.392 1.00 82.62 225 GLY A C 1
ATOM 1746 O O . GLY A 1 225 ? -43.588 5.160 80.698 1.00 82.62 225 GLY A O 1
ATOM 1747 N N . GLU A 1 226 ? -44.739 3.297 81.126 1.00 85.56 226 GLU A N 1
ATOM 1748 C CA . GLU A 1 226 ? -44.195 2.526 80.001 1.00 85.56 226 GLU A CA 1
ATOM 1749 C C . GLU A 1 226 ? -44.630 3.118 78.653 1.00 85.56 226 GLU A C 1
ATOM 1751 O O . GLU A 1 226 ? -43.804 3.282 77.756 1.00 85.56 226 GLU A O 1
ATOM 1756 N N . LYS A 1 227 ? -45.897 3.536 78.528 1.00 87.75 227 LYS A N 1
ATOM 1757 C CA . LYS A 1 227 ? -46.415 4.221 77.337 1.00 87.75 227 LYS A CA 1
ATOM 1758 C C . LYS A 1 227 ? -45.677 5.533 77.074 1.00 87.75 227 LYS A C 1
ATOM 1760 O O . LYS A 1 227 ? -45.226 5.756 75.958 1.00 87.75 227 LYS A O 1
ATOM 1765 N N . THR A 1 228 ? -45.522 6.378 78.090 1.00 86.12 228 THR A N 1
ATOM 1766 C CA . THR A 1 228 ? -44.789 7.649 77.954 1.00 86.12 228 THR A CA 1
ATOM 1767 C C . THR A 1 228 ? -43.306 7.430 77.645 1.00 86.12 228 THR A C 1
ATOM 1769 O O . THR A 1 228 ? -42.728 8.172 76.851 1.00 86.12 228 THR A O 1
ATOM 1772 N N . SER A 1 229 ? -42.690 6.373 78.185 1.00 87.19 229 SER A N 1
ATOM 1773 C CA . SER A 1 229 ? -41.320 5.987 77.834 1.00 87.19 229 SER A CA 1
ATOM 1774 C C . SER A 1 229 ? -41.213 5.522 76.377 1.00 87.19 229 SER A C 1
ATOM 1776 O O . SER A 1 229 ? -40.340 5.996 75.648 1.00 87.19 229 SER A O 1
ATOM 1778 N N . ALA A 1 230 ? -42.137 4.683 75.907 1.00 86.06 230 ALA A N 1
ATOM 1779 C CA . ALA A 1 230 ? -42.192 4.243 74.516 1.00 86.06 230 ALA A CA 1
ATOM 1780 C C . ALA A 1 230 ? -42.455 5.414 73.553 1.00 86.06 230 ALA A C 1
ATOM 1782 O O . ALA A 1 230 ? -41.780 5.537 72.535 1.00 86.06 230 ALA A O 1
ATOM 1783 N N . GLU A 1 231 ? -43.362 6.330 73.898 1.00 85.94 231 GLU A N 1
ATOM 1784 C CA . GLU A 1 231 ? -43.608 7.565 73.141 1.00 85.94 231 GLU A CA 1
ATOM 1785 C C . GLU A 1 231 ? -42.352 8.448 73.079 1.00 85.94 231 GLU A C 1
ATOM 1787 O O . GLU A 1 231 ? -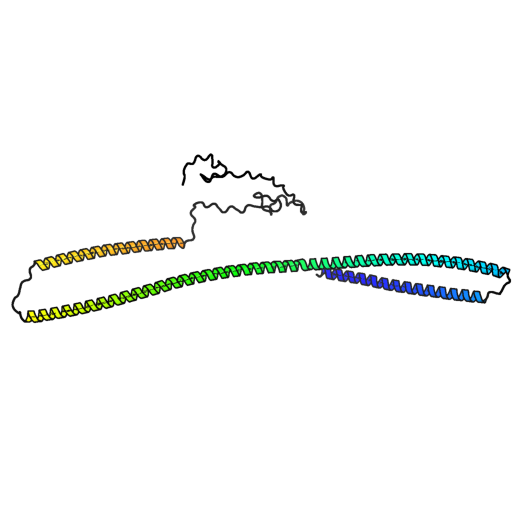42.045 9.012 72.027 1.00 85.94 231 GLU A O 1
ATOM 1792 N N . SER A 1 232 ? -41.570 8.514 74.164 1.00 90.00 232 SER A N 1
ATOM 1793 C CA . SER A 1 232 ? -40.291 9.234 74.179 1.00 90.00 232 SER A CA 1
ATOM 1794 C C . SER A 1 232 ? -39.232 8.574 73.283 1.00 90.00 232 SER A C 1
ATOM 1796 O O . SER A 1 232 ? -38.528 9.274 72.555 1.00 90.00 232 SER A O 1
ATOM 1798 N N . GLN A 1 233 ? -39.168 7.237 73.253 1.00 89.75 233 GLN A N 1
ATOM 1799 C CA . GLN A 1 233 ? -38.274 6.488 72.363 1.00 89.75 233 GLN A CA 1
ATOM 1800 C C . GLN A 1 233 ? -38.673 6.648 70.895 1.00 89.75 233 GLN A C 1
ATOM 1802 O O . GLN A 1 233 ? -37.814 6.878 70.048 1.00 89.75 233 GLN A O 1
ATOM 1807 N N . VAL A 1 234 ? -39.971 6.591 70.590 1.00 89.62 234 VAL A N 1
ATOM 1808 C CA . VAL A 1 234 ? -40.496 6.830 69.239 1.00 89.62 234 VAL A CA 1
ATOM 1809 C C . VAL A 1 234 ? -40.199 8.262 68.794 1.00 89.62 234 VAL A C 1
ATOM 1811 O O . VAL A 1 234 ? -39.751 8.469 67.670 1.00 89.62 234 VAL A O 1
ATOM 1814 N N . SER A 1 235 ? -40.377 9.251 69.672 1.00 92.00 235 SER A N 1
ATOM 1815 C CA . SER A 1 235 ? -40.032 10.649 69.386 1.00 92.00 235 SER A CA 1
ATOM 1816 C C . SER A 1 235 ? -38.534 10.830 69.099 1.00 92.00 235 SER A C 1
ATOM 1818 O O . SER A 1 235 ? -38.156 11.481 68.125 1.00 92.00 235 SER A O 1
ATOM 1820 N N . PHE A 1 236 ? -37.670 10.180 69.884 1.00 92.94 236 PHE A N 1
ATOM 1821 C CA . PHE A 1 236 ? -36.222 10.191 69.674 1.00 92.94 236 PHE A CA 1
ATOM 1822 C C . PHE A 1 236 ? -35.813 9.533 68.349 1.00 92.94 236 PHE A C 1
ATOM 1824 O O . PHE A 1 236 ? -35.035 10.107 67.587 1.00 92.94 236 PHE A O 1
ATOM 1831 N N . LEU A 1 237 ? -36.378 8.365 68.032 1.00 93.75 237 LEU A N 1
ATOM 1832 C CA . LEU A 1 237 ? -36.143 7.688 66.757 1.00 93.75 237 LEU A CA 1
ATOM 1833 C C . LEU A 1 237 ? -36.624 8.537 65.581 1.00 93.75 237 LEU A C 1
ATOM 1835 O O . LEU A 1 237 ? -35.905 8.661 64.595 1.00 93.75 237 LEU A O 1
ATOM 1839 N N . ASN A 1 238 ? -37.781 9.190 65.699 1.00 90.88 238 ASN A N 1
ATOM 1840 C CA . ASN A 1 238 ? -38.274 10.105 64.672 1.00 90.88 238 ASN A CA 1
ATOM 1841 C C . ASN A 1 238 ? -37.331 11.302 64.472 1.00 90.88 238 ASN A C 1
ATOM 1843 O O . ASN A 1 238 ? -37.086 11.683 63.330 1.00 90.88 238 ASN A O 1
ATOM 1847 N N . SER A 1 239 ? -36.741 11.850 65.541 1.00 93.94 239 SER A N 1
ATOM 1848 C CA . SER A 1 239 ? -35.708 12.893 65.431 1.00 93.94 239 SER A CA 1
ATOM 1849 C C . SER A 1 239 ? -34.470 12.393 64.681 1.00 93.94 239 SER A C 1
ATOM 1851 O O . SER A 1 239 ? -33.985 13.069 63.779 1.00 93.94 239 SER A O 1
ATOM 1853 N N . ILE A 1 240 ? -33.989 11.187 65.002 1.00 93.19 240 ILE A N 1
ATOM 1854 C CA . ILE A 1 240 ? -32.841 10.567 64.325 1.00 93.19 240 ILE A CA 1
ATOM 1855 C C . ILE A 1 240 ? -33.142 10.304 62.848 1.00 93.19 240 ILE A C 1
ATOM 1857 O O . ILE A 1 240 ? -32.294 10.550 61.995 1.00 93.19 240 ILE A O 1
ATOM 1861 N N . ILE A 1 241 ? -34.342 9.816 62.535 1.00 92.38 241 ILE A N 1
ATOM 1862 C CA . ILE A 1 241 ? -34.786 9.541 61.165 1.00 92.38 241 ILE A CA 1
ATOM 1863 C C . ILE A 1 241 ? -34.825 10.839 60.354 1.00 92.38 241 ILE A C 1
ATOM 1865 O O . ILE A 1 241 ? -34.321 10.868 59.232 1.00 92.38 241 ILE A O 1
ATOM 1869 N N . VAL A 1 242 ? -35.358 11.927 60.920 1.00 94.62 242 VAL A N 1
ATOM 1870 C CA . VAL A 1 242 ? -35.359 13.249 60.271 1.00 94.62 242 VAL A CA 1
ATOM 1871 C C . VAL A 1 242 ? -33.930 13.744 60.027 1.00 94.62 242 VAL A C 1
ATOM 1873 O O . VAL A 1 242 ? -33.628 14.187 58.918 1.00 94.62 242 VAL A O 1
ATOM 1876 N N . ASP A 1 243 ? -33.035 13.608 61.007 1.00 93.00 243 ASP A N 1
ATOM 1877 C CA . ASP A 1 243 ? -31.627 13.993 60.860 1.00 93.00 243 ASP A CA 1
ATOM 1878 C C . ASP A 1 243 ? -30.895 13.142 59.810 1.00 93.00 243 ASP A C 1
ATOM 1880 O O . ASP A 1 243 ? -30.120 13.674 59.014 1.00 93.00 243 ASP A O 1
ATOM 1884 N N . LEU A 1 244 ? -31.168 11.836 59.744 1.00 92.56 244 LEU A N 1
ATOM 1885 C CA . LEU A 1 244 ? -30.624 10.928 58.729 1.00 92.56 244 LEU A CA 1
ATOM 1886 C C . LEU A 1 244 ? -31.139 11.258 57.330 1.00 92.56 244 LEU A C 1
ATOM 1888 O O . LEU A 1 244 ? -30.344 11.301 56.396 1.00 92.56 244 LEU A O 1
ATOM 1892 N N . HIS A 1 245 ? -32.434 11.537 57.172 1.00 91.50 245 HIS A N 1
ATOM 1893 C CA . HIS A 1 245 ? -32.988 11.966 55.888 1.00 91.50 245 HIS A CA 1
ATOM 1894 C C . HIS A 1 245 ? -32.408 13.306 55.441 1.00 91.50 245 HIS A C 1
ATOM 1896 O O . HIS A 1 245 ? -32.042 13.444 54.275 1.00 91.50 245 HIS A O 1
ATOM 1902 N N . LYS A 1 246 ? -32.255 14.269 56.358 1.00 94.75 246 LYS A N 1
ATOM 1903 C CA . LYS A 1 246 ? -31.594 15.545 56.071 1.00 94.75 246 LYS A CA 1
ATOM 1904 C C . LYS A 1 246 ? -30.142 15.331 55.642 1.00 94.75 246 LYS A C 1
ATOM 1906 O O . LYS A 1 246 ? -29.713 15.886 54.637 1.00 94.75 246 LYS A O 1
ATOM 1911 N N . LYS A 1 247 ? -29.405 14.477 56.353 1.00 95.06 247 LYS A N 1
ATOM 1912 C CA . LYS A 1 247 ? -28.004 14.172 56.048 1.00 95.06 247 LYS A CA 1
ATOM 1913 C C . LYS A 1 247 ? -27.841 13.410 54.734 1.00 95.06 247 LYS A C 1
ATOM 1915 O O . LYS A 1 247 ? -26.915 13.699 53.985 1.00 95.06 247 LYS A O 1
ATOM 1920 N N . ASN A 1 248 ? -28.750 12.490 54.417 1.00 90.38 248 ASN A N 1
ATOM 1921 C CA . ASN A 1 248 ? -28.786 11.835 53.110 1.00 90.38 248 ASN A CA 1
ATOM 1922 C C . ASN A 1 248 ? -29.101 12.833 51.994 1.00 90.38 248 ASN A C 1
ATOM 1924 O O . ASN A 1 248 ? -28.414 12.812 50.981 1.00 90.38 248 ASN A O 1
ATOM 1928 N N . ALA A 1 249 ? -30.052 13.751 52.188 1.00 92.81 249 ALA A N 1
ATOM 1929 C CA . ALA A 1 249 ? -30.340 14.798 51.208 1.00 92.81 249 ALA A CA 1
ATOM 1930 C C . ALA A 1 249 ? -29.128 15.721 50.973 1.00 92.81 249 ALA A C 1
ATOM 1932 O O . ALA A 1 249 ? -28.794 16.012 49.826 1.00 92.81 249 ALA A O 1
ATOM 1933 N N . GLU A 1 250 ? -28.420 16.117 52.037 1.00 92.50 250 GLU A N 1
ATOM 1934 C CA . GLU A 1 250 ? -27.173 16.894 51.950 1.00 92.50 250 GLU A CA 1
ATOM 1935 C C . GLU A 1 250 ? -26.059 16.120 51.220 1.00 92.50 250 GLU A C 1
ATOM 1937 O O . GLU A 1 250 ? -25.325 16.691 50.410 1.00 92.50 250 GLU A O 1
ATOM 1942 N N . LEU A 1 251 ? -25.921 14.815 51.476 1.00 89.69 251 LEU A N 1
ATOM 1943 C CA . LEU A 1 251 ? -24.948 13.959 50.791 1.00 89.69 251 LEU A CA 1
ATOM 1944 C C . LEU A 1 251 ? -25.303 13.760 49.314 1.00 89.69 251 LEU A C 1
ATOM 1946 O O . LEU A 1 251 ? -24.420 13.860 48.465 1.00 89.69 251 LEU A O 1
ATOM 1950 N N . GLU A 1 252 ? -26.573 13.537 48.988 1.00 91.00 252 GLU A N 1
ATOM 1951 C CA . GLU A 1 252 ? -27.054 13.445 47.608 1.00 91.00 252 GLU A CA 1
ATOM 1952 C C . GLU A 1 252 ? -26.845 14.752 46.841 1.00 91.00 252 GLU A C 1
ATOM 1954 O O . GLU A 1 252 ? -26.468 14.721 45.671 1.00 91.00 252 GLU A O 1
ATOM 1959 N N . GLU A 1 253 ? -27.062 15.906 47.477 1.00 89.44 253 GLU A N 1
ATOM 1960 C CA . GLU A 1 253 ? -26.782 17.217 46.887 1.00 89.44 253 GLU A CA 1
ATOM 1961 C C . GLU A 1 253 ? -25.276 17.439 46.692 1.00 89.44 253 GLU A C 1
ATOM 1963 O O . GLU A 1 253 ? -24.844 17.943 45.652 1.00 89.44 253 GLU A O 1
ATOM 1968 N N . ARG A 1 254 ? -24.443 16.992 47.636 1.00 89.12 254 ARG A N 1
ATOM 1969 C CA . ARG A 1 254 ? -22.980 17.019 47.497 1.00 89.12 254 ARG A CA 1
ATOM 1970 C C . ARG A 1 254 ? -22.489 16.131 46.353 1.00 89.12 254 ARG A C 1
ATOM 1972 O O . ARG A 1 254 ? -21.621 16.535 45.589 1.00 89.12 254 ARG A O 1
ATOM 1979 N N . VAL A 1 255 ? -23.066 14.943 46.201 1.00 83.56 255 VAL A N 1
ATOM 1980 C CA . VAL A 1 255 ? -22.766 14.044 45.081 1.00 83.56 255 VAL A CA 1
ATOM 1981 C C . VAL A 1 255 ? -23.240 14.666 43.768 1.00 83.56 255 VAL A C 1
ATOM 1983 O O . VAL A 1 255 ? -22.459 14.744 42.823 1.00 83.56 255 VAL A O 1
ATOM 1986 N N . ARG A 1 256 ? -24.469 15.196 43.713 1.00 84.38 256 ARG A N 1
ATOM 1987 C CA . ARG A 1 256 ? -25.002 15.884 42.525 1.00 84.38 256 ARG A CA 1
ATOM 1988 C C . ARG A 1 256 ? -24.157 17.090 42.124 1.00 84.38 256 ARG A C 1
ATOM 1990 O O . ARG A 1 256 ? -23.869 17.247 40.944 1.00 84.38 256 ARG A O 1
ATOM 1997 N N . SER A 1 257 ? -23.729 17.915 43.076 1.00 79.88 257 SER A N 1
ATOM 1998 C CA . SER A 1 257 ? -22.845 19.056 42.807 1.00 79.88 257 SER A CA 1
ATOM 1999 C C . SER A 1 257 ? -21.461 18.621 42.323 1.00 79.88 257 SER A C 1
ATOM 2001 O O . SER A 1 257 ? -20.947 19.224 41.387 1.00 79.88 257 SER A O 1
ATOM 2003 N N . MET A 1 258 ? -20.880 17.547 42.868 1.00 76.88 258 MET A N 1
ATOM 2004 C CA . MET A 1 258 ? -19.633 16.983 42.335 1.00 76.88 258 MET A CA 1
ATOM 2005 C C . MET A 1 258 ? -19.806 16.454 40.906 1.00 76.88 258 MET A C 1
ATOM 2007 O O . MET A 1 258 ? -18.958 16.724 40.064 1.00 76.88 258 MET A O 1
ATOM 2011 N N . LEU A 1 259 ? -20.910 15.767 40.602 1.00 73.31 259 LEU A N 1
ATOM 2012 C CA . LEU A 1 259 ? -21.224 15.302 39.244 1.00 73.31 259 LEU A CA 1
ATOM 2013 C C . LEU A 1 259 ? -21.456 16.464 38.262 1.00 73.31 259 LEU A C 1
ATOM 2015 O O . LEU A 1 259 ? -20.953 16.424 37.145 1.00 73.31 259 LEU A O 1
ATOM 2019 N N . LEU A 1 260 ? -22.125 17.537 38.689 1.00 63.91 260 LEU A N 1
ATOM 2020 C CA . LEU A 1 260 ? -22.302 18.755 37.887 1.00 63.91 260 LEU A CA 1
ATOM 2021 C C . LEU A 1 260 ? -20.979 19.496 37.628 1.00 63.91 260 LEU A C 1
ATOM 2023 O O . LEU A 1 260 ? -20.831 20.113 36.577 1.00 63.91 260 LEU A O 1
ATOM 2027 N N . VAL A 1 261 ? -20.000 19.405 38.536 1.00 57.81 261 VAL A N 1
ATOM 2028 C CA . VAL A 1 261 ? -18.634 19.920 38.322 1.00 57.81 261 VAL A CA 1
ATOM 2029 C C . VAL A 1 261 ? -17.857 19.081 37.291 1.00 57.81 261 VAL A C 1
ATOM 2031 O O . VAL A 1 261 ? -16.958 19.619 36.645 1.00 57.81 261 VAL A O 1
ATOM 2034 N N . LEU A 1 262 ? -18.210 17.805 37.074 1.00 55.53 262 LEU A N 1
ATOM 2035 C CA . LEU A 1 262 ? -17.627 16.975 36.007 1.00 55.53 262 LEU A CA 1
ATOM 2036 C C . LEU A 1 262 ? -18.252 17.232 34.620 1.00 55.53 262 LEU A C 1
ATOM 2038 O O . LEU A 1 262 ? -17.551 17.075 33.622 1.00 55.53 262 LEU A O 1
ATOM 2042 N N . ASP A 1 263 ? -19.519 17.658 34.549 1.00 49.12 263 ASP A N 1
ATOM 2043 C CA . ASP A 1 263 ? -20.242 17.907 33.284 1.00 49.12 263 ASP A CA 1
ATOM 2044 C C . ASP A 1 263 ? -20.152 19.360 32.768 1.00 49.12 263 ASP A C 1
ATOM 2046 O O . ASP A 1 263 ? -20.613 19.672 31.667 1.00 49.12 263 ASP A O 1
ATOM 2050 N N . THR A 1 264 ? -19.511 20.267 33.510 1.00 45.97 264 THR A N 1
ATOM 2051 C CA . THR A 1 264 ? -19.105 21.584 32.994 1.00 45.97 264 THR A CA 1
ATOM 2052 C C . THR A 1 264 ? -17.674 21.524 32.450 1.00 45.97 264 THR A C 1
ATOM 2054 O O . THR A 1 264 ? -16.770 21.161 33.206 1.00 45.97 264 THR A O 1
ATOM 2057 N N . PRO A 1 265 ? -17.404 21.905 31.180 1.00 47.91 265 PRO A N 1
ATOM 2058 C CA . PRO A 1 265 ? -16.037 21.965 30.671 1.00 47.91 265 PRO A CA 1
ATOM 2059 C C . PRO A 1 265 ? -15.223 22.925 31.549 1.00 47.91 265 PRO A C 1
ATOM 2061 O O . PRO A 1 265 ? -15.733 23.985 31.926 1.00 47.91 265 PRO A O 1
ATOM 2064 N N . PRO A 1 266 ? -13.973 22.589 31.904 1.00 43.41 266 PRO A N 1
ATOM 2065 C CA . PRO A 1 266 ? -13.244 23.331 32.914 1.00 43.41 266 PRO A CA 1
ATOM 2066 C C . PRO A 1 266 ? -12.977 24.751 32.412 1.00 43.41 266 PRO A C 1
ATOM 2068 O O . PRO A 1 266 ? -12.133 24.974 31.540 1.00 43.41 266 PRO A O 1
ATOM 2071 N N . VAL A 1 267 ? -13.653 25.731 33.013 1.00 49.81 267 VAL A N 1
ATOM 2072 C CA . VAL A 1 267 ? -13.160 27.106 33.054 1.00 49.81 267 VAL A CA 1
ATOM 2073 C C . VAL A 1 267 ? -11.930 27.068 33.951 1.00 49.81 267 VAL A C 1
ATOM 2075 O O . VAL A 1 267 ? -12.020 27.068 35.175 1.00 49.81 267 VAL A O 1
ATOM 2078 N N . LYS A 1 268 ? -10.764 26.943 33.315 1.00 43.28 268 LYS A N 1
ATOM 2079 C CA . LYS A 1 268 ? -9.451 26.949 33.960 1.00 43.28 268 LYS A CA 1
ATOM 2080 C C . LYS A 1 268 ? -9.229 28.294 34.655 1.00 43.28 268 LYS A C 1
ATOM 2082 O O . LYS A 1 268 ? -8.728 29.239 34.048 1.00 43.28 268 LYS A O 1
ATOM 2087 N N . THR A 1 269 ? -9.539 28.377 35.941 1.00 42.25 269 THR A N 1
ATOM 2088 C CA . THR A 1 269 ? -8.928 29.360 36.834 1.00 42.25 269 THR A CA 1
ATOM 2089 C C . THR A 1 269 ? -7.496 28.919 37.132 1.00 42.25 269 THR A C 1
ATOM 2091 O O . THR A 1 269 ? -7.228 28.066 37.968 1.00 42.25 269 THR A O 1
ATOM 2094 N N . VAL A 1 270 ? -6.588 29.476 36.331 1.00 48.34 270 VAL A N 1
ATOM 2095 C CA . VAL A 1 270 ? -5.195 29.846 36.624 1.00 48.34 270 VAL A CA 1
ATOM 2096 C C . VAL A 1 270 ? -4.601 29.256 37.915 1.00 48.34 270 VAL A C 1
ATOM 2098 O O . VAL A 1 270 ? -4.559 29.904 38.956 1.00 48.34 270 VAL A O 1
ATOM 2101 N N . LEU A 1 271 ? -4.005 28.071 37.796 1.00 45.97 271 LEU A N 1
ATOM 2102 C CA . LEU A 1 271 ? -2.706 27.790 38.404 1.00 45.97 271 LEU A CA 1
ATOM 2103 C C . LEU A 1 271 ? -1.780 27.375 37.258 1.00 45.97 271 LEU A C 1
ATOM 2105 O O . LEU A 1 271 ? -2.091 26.477 36.477 1.00 45.97 271 LEU A O 1
ATOM 2109 N N . ALA A 1 272 ? -0.715 28.153 37.08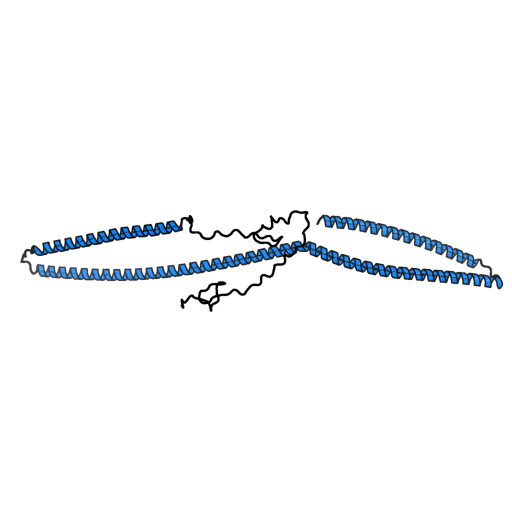4 1.00 49.94 272 ALA A N 1
ATOM 2110 C CA . ALA A 1 272 ? 0.126 28.206 35.899 1.00 49.94 272 ALA A CA 1
ATOM 2111 C C . ALA A 1 272 ? 0.830 26.870 35.598 1.00 49.94 272 ALA A C 1
ATOM 2113 O O . ALA A 1 272 ? 1.906 26.587 36.115 1.00 49.94 272 ALA A O 1
ATOM 2114 N N . ALA A 1 273 ? 0.251 26.077 34.698 1.00 52.53 273 ALA A N 1
ATOM 2115 C CA . ALA A 1 273 ? 1.029 25.168 33.867 1.00 52.53 273 ALA A CA 1
ATOM 2116 C C . ALA A 1 273 ? 1.791 26.009 32.819 1.00 52.53 273 ALA A C 1
ATOM 2118 O O . ALA A 1 273 ? 1.210 26.976 32.308 1.00 52.53 273 ALA A O 1
ATOM 2119 N N . PRO A 1 274 ? 3.060 25.694 32.484 1.00 50.31 274 PRO A N 1
ATOM 2120 C CA . PRO A 1 274 ? 3.792 26.440 31.467 1.00 50.31 274 PRO A CA 1
ATOM 2121 C C . PRO A 1 274 ? 2.997 26.365 30.167 1.00 50.31 274 PRO A C 1
ATOM 2123 O O . PRO A 1 274 ? 2.623 25.267 29.748 1.00 50.31 274 PRO A O 1
ATOM 2126 N N . LEU A 1 275 ? 2.712 27.514 29.543 1.00 58.88 275 LEU A N 1
ATOM 2127 C CA . LEU A 1 275 ? 2.125 27.514 28.206 1.00 58.88 275 LEU A CA 1
ATOM 2128 C C . LEU A 1 275 ? 2.949 26.572 27.315 1.00 58.88 275 LEU A C 1
ATOM 2130 O O . LEU A 1 275 ? 4.182 26.571 27.437 1.00 58.88 275 LEU A O 1
ATOM 2134 N N . PRO A 1 276 ? 2.310 25.781 26.430 1.00 59.06 276 PRO A N 1
ATOM 2135 C CA . PRO A 1 276 ? 3.053 25.059 25.411 1.00 59.06 276 PRO A CA 1
ATOM 2136 C C . PRO A 1 276 ? 3.928 26.085 24.697 1.00 59.06 276 PRO A C 1
ATOM 2138 O O . PRO A 1 276 ? 3.422 27.066 24.145 1.00 59.06 276 PRO A O 1
ATOM 2141 N N . ARG A 1 277 ? 5.252 25.920 24.818 1.00 63.59 277 ARG A N 1
ATOM 2142 C CA . ARG A 1 277 ? 6.196 26.819 24.159 1.00 63.59 277 ARG A CA 1
ATOM 2143 C C . ARG A 1 277 ? 5.843 26.808 22.673 1.00 63.59 277 ARG A C 1
ATOM 2145 O O . ARG A 1 277 ? 5.660 25.712 22.134 1.00 63.59 277 ARG A O 1
ATOM 2152 N N . PRO A 1 278 ? 5.716 27.982 22.030 1.00 66.94 278 PRO A N 1
ATOM 2153 C CA . PRO A 1 278 ? 5.504 28.022 20.595 1.00 66.94 278 PRO A CA 1
ATOM 2154 C C . PRO A 1 278 ? 6.591 27.173 19.916 1.00 66.94 278 PRO A C 1
ATOM 2156 O O . PRO A 1 278 ? 7.719 27.130 20.429 1.00 66.94 278 PRO A O 1
ATOM 2159 N N . PRO A 1 279 ? 6.258 26.454 18.827 1.00 76.75 279 PRO A N 1
ATOM 2160 C CA . PRO A 1 279 ? 7.231 25.665 18.086 1.00 76.75 279 PRO A CA 1
ATOM 2161 C C . PRO A 1 279 ? 8.480 26.509 17.835 1.00 76.75 279 PRO A C 1
ATOM 2163 O O . PRO A 1 279 ? 8.374 27.641 17.365 1.00 76.75 279 PRO A O 1
ATOM 2166 N N . ARG A 1 280 ? 9.655 25.999 18.222 1.00 81.38 280 ARG A N 1
ATOM 2167 C CA . ARG A 1 280 ? 10.914 26.723 18.018 1.00 81.38 280 ARG A CA 1
ATOM 2168 C C . ARG A 1 280 ? 11.130 26.872 16.513 1.00 81.38 280 ARG A C 1
ATOM 2170 O O . ARG A 1 280 ? 11.248 25.840 15.847 1.00 81.38 280 ARG A O 1
ATOM 2177 N N . PRO A 1 281 ? 11.169 28.100 15.971 1.00 80.31 281 PRO A N 1
ATOM 2178 C CA . PRO A 1 281 ? 11.300 28.282 14.541 1.00 80.31 281 PRO A CA 1
ATOM 2179 C C . PRO A 1 281 ? 12.680 27.782 14.113 1.00 80.31 281 PRO A C 1
ATOM 2181 O O . PRO A 1 281 ? 13.707 28.137 14.695 1.00 80.31 281 PRO A O 1
ATOM 2184 N N . TRP A 1 282 ? 12.694 26.908 13.117 1.00 86.88 282 TRP A N 1
ATOM 2185 C CA . TRP A 1 282 ? 13.897 26.362 12.507 1.00 86.88 282 TRP A CA 1
ATOM 2186 C C . TRP A 1 282 ? 13.915 26.777 11.043 1.00 86.88 282 TRP A C 1
ATOM 2188 O O . TRP A 1 282 ? 12.882 26.762 10.373 1.00 86.88 282 TRP A O 1
ATOM 2198 N N . CYS A 1 283 ? 15.093 27.153 10.553 1.00 84.00 283 CYS A N 1
ATOM 2199 C CA . CYS A 1 283 ? 15.285 27.473 9.149 1.00 84.00 283 CYS A CA 1
ATOM 2200 C C . CYS A 1 283 ? 16.177 26.429 8.482 1.00 84.00 283 CYS A C 1
ATOM 2202 O O . CYS A 1 283 ? 17.390 26.405 8.701 1.00 84.00 283 CYS A O 1
ATOM 2204 N N . ASP A 1 284 ? 15.605 25.631 7.581 1.00 79.44 284 ASP A N 1
ATOM 2205 C CA . ASP A 1 284 ? 16.339 24.619 6.808 1.00 79.44 284 ASP A CA 1
ATOM 2206 C C . ASP A 1 284 ? 17.371 25.222 5.844 1.00 79.44 284 ASP A C 1
ATOM 2208 O O . ASP A 1 284 ? 18.324 24.556 5.428 1.00 79.44 284 ASP A O 1
ATOM 2212 N N . ASN A 1 285 ? 17.202 26.497 5.483 1.00 77.81 285 ASN A N 1
ATOM 2213 C CA . ASN A 1 285 ? 18.068 27.174 4.524 1.00 77.81 285 ASN A CA 1
ATOM 2214 C C . ASN A 1 285 ? 19.386 27.669 5.151 1.00 77.81 285 ASN A C 1
ATOM 2216 O O . ASN A 1 285 ? 20.415 27.729 4.473 1.00 77.81 285 ASN A O 1
ATOM 2220 N N . CYS A 1 286 ? 19.394 28.018 6.443 1.00 80.19 286 CYS A N 1
ATOM 2221 C CA . CYS A 1 286 ? 20.606 28.470 7.138 1.00 80.19 286 CYS A CA 1
ATOM 2222 C C . CYS A 1 286 ? 20.953 27.706 8.426 1.00 80.19 286 CYS A C 1
ATOM 2224 O O . CYS A 1 286 ? 21.995 27.996 9.013 1.00 80.19 286 CYS A O 1
ATOM 2226 N N . LEU A 1 287 ? 20.166 26.685 8.784 1.00 77.44 287 LEU A N 1
ATOM 2227 C CA . LEU A 1 287 ? 20.403 25.734 9.877 1.00 77.44 287 LEU A CA 1
ATOM 2228 C C . LEU A 1 287 ? 20.542 26.394 11.259 1.00 77.44 287 LEU A C 1
ATOM 2230 O O . LEU A 1 287 ? 21.323 25.939 12.095 1.00 77.44 287 LEU A O 1
ATOM 2234 N N . VAL A 1 288 ? 19.807 27.485 11.492 1.00 79.50 288 VAL A N 1
ATOM 2235 C CA . VAL A 1 288 ? 19.753 28.174 12.789 1.00 79.50 288 VAL A CA 1
ATOM 2236 C C . VAL A 1 288 ? 18.395 27.950 13.446 1.00 79.50 288 VAL A C 1
ATOM 2238 O O . VAL A 1 288 ? 17.358 27.975 12.781 1.00 79.50 288 VAL A O 1
ATOM 2241 N N . PHE A 1 289 ? 18.412 27.750 14.761 1.00 83.62 289 PHE A N 1
ATOM 2242 C CA . PHE A 1 289 ? 17.210 27.733 15.589 1.00 83.62 289 PHE A CA 1
ATOM 2243 C C . PHE A 1 289 ? 16.863 29.148 16.079 1.00 83.62 289 PHE A C 1
ATOM 2245 O O . PHE A 1 289 ? 17.739 30.001 16.223 1.00 83.62 289 PHE A O 1
ATOM 2252 N N . ASP A 1 290 ? 15.582 29.374 16.361 1.00 81.56 290 ASP A N 1
ATOM 2253 C CA . ASP A 1 290 ? 15.003 30.524 17.074 1.00 81.56 290 ASP A CA 1
ATOM 2254 C C . ASP A 1 290 ? 15.142 31.900 16.409 1.00 81.56 290 ASP A C 1
ATOM 2256 O O . ASP A 1 290 ? 14.747 32.904 16.996 1.00 81.56 290 ASP A O 1
ATOM 2260 N N . SER A 1 291 ? 15.681 31.978 15.191 1.00 82.69 291 SER A N 1
ATOM 2261 C CA . SER A 1 291 ? 15.858 33.261 14.496 1.00 82.69 291 SER A CA 1
ATOM 2262 C C . SER A 1 291 ? 14.698 33.586 13.555 1.00 82.69 291 SER A C 1
ATOM 2264 O O . SER A 1 291 ? 14.151 34.682 13.597 1.00 82.69 291 SER A O 1
ATOM 2266 N N . HIS A 1 292 ? 14.349 32.652 12.672 1.00 82.56 292 HIS A N 1
ATOM 2267 C CA . HIS A 1 292 ? 13.274 32.786 11.690 1.00 82.56 292 HIS A CA 1
ATOM 2268 C C . HIS A 1 292 ? 12.846 31.399 11.208 1.00 82.56 292 HIS A C 1
ATOM 2270 O O . HIS A 1 292 ? 13.626 30.448 11.266 1.00 82.56 292 HIS A O 1
ATOM 2276 N N . GLU A 1 293 ? 11.621 31.295 10.708 1.00 81.62 293 GLU A N 1
ATOM 2277 C CA . GLU A 1 293 ? 11.141 30.116 9.983 1.00 81.62 293 GLU A CA 1
ATOM 2278 C C . GLU A 1 293 ? 11.691 30.114 8.552 1.00 81.62 293 GLU A C 1
ATOM 2280 O O . GLU A 1 293 ? 12.045 31.170 8.019 1.00 81.62 293 GLU A O 1
ATOM 2285 N N . THR A 1 294 ? 11.761 28.939 7.917 1.00 80.38 294 THR A N 1
ATOM 2286 C CA . THR A 1 294 ? 12.321 28.757 6.563 1.00 80.38 294 THR A CA 1
ATOM 2287 C C . THR A 1 294 ? 11.768 29.757 5.530 1.00 80.38 294 THR A C 1
ATOM 2289 O O . THR A 1 294 ? 12.526 30.223 4.679 1.00 80.38 294 THR A O 1
ATOM 2292 N N . GLU A 1 295 ? 10.497 30.157 5.647 1.00 77.88 295 GLU A N 1
ATOM 2293 C CA . GLU A 1 295 ? 9.806 31.088 4.735 1.00 77.88 295 GLU A CA 1
ATOM 2294 C C . GLU A 1 295 ? 10.275 32.550 4.852 1.00 77.88 295 GLU A C 1
ATOM 2296 O O . GLU A 1 295 ? 10.216 33.302 3.884 1.00 77.88 295 GLU A O 1
ATOM 2301 N N . ASN A 1 296 ? 10.805 32.946 6.012 1.00 74.31 296 ASN A N 1
ATOM 2302 C CA . ASN A 1 296 ? 11.241 34.317 6.303 1.00 74.31 296 ASN A CA 1
ATOM 2303 C C . ASN A 1 296 ? 12.769 34.461 6.281 1.00 74.31 296 ASN A C 1
ATOM 2305 O O . ASN A 1 296 ? 13.333 35.372 6.891 1.00 74.31 296 ASN A O 1
ATOM 2309 N N . CYS A 1 297 ? 13.469 33.536 5.622 1.00 76.88 297 CYS A N 1
ATOM 2310 C CA . CYS A 1 297 ? 14.921 33.529 5.619 1.00 76.88 297 CYS A CA 1
ATOM 2311 C C . CYS A 1 297 ? 15.488 34.714 4.816 1.00 76.88 297 CYS A C 1
ATOM 2313 O O . CYS A 1 297 ? 15.347 34.740 3.594 1.00 76.88 297 CYS A O 1
ATOM 2315 N N . PRO A 1 298 ? 16.237 35.648 5.439 1.00 72.25 298 PRO A N 1
ATOM 2316 C CA . PRO A 1 298 ? 16.793 36.819 4.752 1.00 72.25 298 PRO A CA 1
ATOM 2317 C C . PRO A 1 298 ? 17.860 36.467 3.703 1.00 72.25 298 PRO A C 1
ATOM 2319 O O . PRO A 1 298 ? 18.285 37.328 2.943 1.00 72.25 298 PRO A O 1
ATOM 2322 N N . ARG A 1 299 ? 18.298 35.199 3.635 1.00 64.56 299 ARG A N 1
ATOM 2323 C CA . ARG A 1 299 ? 19.158 34.695 2.550 1.00 64.56 299 ARG A CA 1
ATOM 2324 C C . ARG A 1 299 ? 18.392 34.395 1.259 1.00 64.56 299 ARG A C 1
ATOM 2326 O O . ARG A 1 299 ? 19.029 34.092 0.257 1.00 64.56 299 ARG A O 1
ATOM 2333 N N . VAL A 1 300 ? 17.060 34.456 1.274 1.00 58.66 300 VAL A N 1
ATOM 2334 C CA . VAL A 1 300 ? 16.194 34.135 0.131 1.00 58.66 300 VAL A CA 1
ATOM 2335 C C . VAL A 1 300 ? 15.677 35.418 -0.522 1.00 58.66 300 VAL A C 1
ATOM 2337 O O . VAL A 1 300 ? 14.509 35.512 -0.852 1.00 58.66 300 VAL A O 1
ATOM 2340 N N . VAL A 1 301 ? 16.524 36.429 -0.726 1.00 53.56 301 VAL A N 1
ATOM 2341 C CA . VAL A 1 301 ? 16.230 37.491 -1.703 1.00 53.56 301 VAL A CA 1
ATOM 2342 C C . VAL A 1 301 ? 17.532 38.018 -2.307 1.00 53.56 301 VAL A C 1
ATOM 2344 O O . VAL A 1 301 ? 18.014 39.082 -1.948 1.00 53.56 301 VAL A O 1
ATOM 2347 N N . GLU A 1 302 ? 18.099 37.267 -3.248 1.00 44.34 302 GLU A N 1
ATOM 2348 C CA . GLU A 1 302 ? 18.677 37.861 -4.459 1.00 44.34 302 GLU A CA 1
ATOM 2349 C C . GLU A 1 302 ? 18.757 36.784 -5.551 1.00 44.34 302 GLU A C 1
ATOM 2351 O O . GLU A 1 302 ? 19.567 35.863 -5.503 1.00 44.34 302 GLU A O 1
ATOM 2356 N N . ASN A 1 303 ? 17.871 36.900 -6.542 1.00 44.09 303 ASN A N 1
ATOM 2357 C CA . ASN A 1 303 ? 18.044 36.352 -7.890 1.00 44.09 303 ASN A CA 1
ATOM 2358 C C . ASN A 1 303 ? 18.175 34.825 -8.037 1.00 44.09 303 ASN A C 1
ATOM 2360 O O . ASN A 1 303 ? 19.145 34.340 -8.613 1.00 44.09 303 ASN A O 1
ATOM 2364 N N . GLY A 1 304 ? 17.158 34.068 -7.606 1.00 47.62 304 GLY A N 1
ATOM 2365 C CA . GLY A 1 304 ? 16.724 32.837 -8.298 1.00 47.62 304 GLY A CA 1
ATOM 2366 C C . GLY A 1 304 ? 17.751 31.716 -8.525 1.00 47.62 304 GLY A C 1
ATOM 2367 O O . GLY A 1 304 ? 17.493 30.828 -9.332 1.00 47.62 304 GLY A O 1
ATOM 2368 N N . THR A 1 305 ? 18.889 31.719 -7.830 1.00 43.72 305 THR A N 1
ATOM 2369 C CA . THR A 1 305 ? 19.941 30.712 -7.999 1.00 43.72 305 THR A CA 1
ATOM 2370 C C . THR A 1 305 ? 20.313 30.142 -6.634 1.00 43.72 305 THR A C 1
ATOM 2372 O O . THR A 1 305 ? 20.702 30.871 -5.723 1.00 43.72 305 THR A O 1
ATOM 2375 N N . LEU A 1 306 ? 20.162 28.824 -6.472 1.00 41.16 306 LEU A N 1
ATOM 2376 C CA . LEU A 1 306 ? 20.495 28.101 -5.243 1.00 41.16 306 LEU A CA 1
ATOM 2377 C C . LEU A 1 306 ? 22.003 28.210 -4.969 1.00 41.16 306 LEU A C 1
ATOM 2379 O O . LEU A 1 306 ? 22.808 27.518 -5.591 1.00 41.16 306 LEU A O 1
ATOM 2383 N N . HIS A 1 307 ? 22.402 29.062 -4.024 1.00 48.88 307 HIS A N 1
ATOM 2384 C CA . HIS A 1 307 ? 23.773 29.048 -3.525 1.00 48.88 307 HIS A CA 1
ATOM 2385 C C . HIS A 1 307 ? 24.046 27.728 -2.779 1.00 48.88 307 HIS A C 1
ATOM 2387 O O . HIS A 1 307 ? 23.221 27.296 -1.968 1.00 48.88 307 HIS A O 1
ATOM 2393 N N . PRO A 1 308 ? 25.204 27.078 -3.005 1.00 46.03 308 PRO A N 1
ATOM 2394 C CA . PRO A 1 308 ? 25.538 25.834 -2.330 1.00 46.03 308 PRO A CA 1
ATOM 2395 C C . PRO A 1 308 ? 25.619 26.073 -0.821 1.00 46.03 308 PRO A C 1
ATOM 2397 O O . PRO A 1 308 ? 26.277 27.009 -0.358 1.00 46.03 308 PRO A O 1
ATOM 2400 N N . LYS A 1 309 ? 24.932 25.210 -0.061 1.00 46.97 309 LYS A N 1
ATOM 2401 C CA . LYS A 1 309 ? 24.881 25.200 1.406 1.00 46.97 309 LYS A CA 1
ATOM 2402 C C . LYS A 1 309 ? 26.300 25.312 1.980 1.00 46.97 309 LYS A C 1
ATOM 2404 O O . LYS A 1 309 ? 27.017 24.316 2.064 1.00 46.97 309 LYS A O 1
ATOM 2409 N N . LYS A 1 310 ? 26.719 26.507 2.411 1.00 43.00 310 LYS A N 1
ATOM 2410 C CA . LYS A 1 310 ? 27.904 26.645 3.266 1.00 43.00 310 LYS A CA 1
ATOM 2411 C C . LYS A 1 310 ? 27.545 26.010 4.605 1.00 43.00 310 LYS A C 1
ATOM 2413 O O . LYS A 1 310 ? 26.807 26.607 5.385 1.00 43.00 310 LYS A O 1
ATOM 2418 N N . ARG A 1 311 ? 28.027 24.784 4.844 1.00 43.94 311 ARG A N 1
ATOM 2419 C CA . ARG A 1 311 ? 27.986 24.161 6.170 1.00 43.94 311 ARG A CA 1
ATOM 2420 C C . ARG A 1 311 ? 28.663 25.124 7.138 1.00 43.94 311 ARG A C 1
ATOM 2422 O O . ARG A 1 311 ? 29.861 25.369 7.025 1.00 43.94 311 ARG A O 1
ATOM 2429 N N . VAL A 1 312 ? 27.885 25.696 8.050 1.00 47.50 312 VAL A N 1
ATOM 2430 C CA . VAL A 1 312 ? 28.441 26.400 9.199 1.00 47.50 312 VAL A CA 1
ATOM 2431 C C . VAL A 1 312 ? 29.109 25.327 10.046 1.00 47.50 312 VAL A C 1
ATOM 2433 O O . VAL A 1 312 ? 28.460 24.384 10.496 1.00 47.50 312 VAL A O 1
ATOM 2436 N N . SER A 1 313 ? 30.426 25.423 10.170 1.00 43.56 313 SER A N 1
ATOM 2437 C CA . SER A 1 313 ? 31.229 24.584 11.046 1.00 43.56 313 SER A CA 1
ATOM 2438 C C . SER A 1 313 ? 30.704 24.760 12.469 1.00 43.56 313 SER A C 1
ATOM 2440 O O . SER A 1 313 ? 30.912 25.810 13.074 1.00 43.56 313 SER A O 1
ATOM 2442 N N . LEU A 1 314 ? 29.992 23.763 12.994 1.00 46.12 314 LEU A N 1
ATOM 2443 C CA . LEU A 1 314 ? 29.678 23.711 14.416 1.00 46.12 314 LEU A CA 1
ATOM 2444 C C . LEU A 1 314 ? 31.016 23.665 15.157 1.00 46.12 314 LEU A C 1
ATOM 2446 O O . LEU A 1 314 ? 31.768 22.698 15.024 1.00 46.12 314 LEU A O 1
ATOM 2450 N N . GLN A 1 315 ? 31.337 24.735 15.889 1.00 49.44 315 GLN A N 1
ATOM 2451 C CA . GLN A 1 315 ? 32.397 24.692 16.887 1.00 49.44 315 GLN A CA 1
ATOM 2452 C C . GLN A 1 315 ? 32.089 23.513 17.804 1.00 49.44 315 GLN A C 1
ATOM 2454 O O . GLN A 1 315 ? 31.008 23.430 18.386 1.00 49.44 315 GLN A O 1
ATOM 2459 N N . LYS A 1 316 ? 33.024 22.566 17.853 1.00 42.38 316 LYS A N 1
ATOM 2460 C CA . LYS A 1 316 ? 32.976 21.397 18.720 1.00 42.38 316 LYS A CA 1
ATOM 2461 C C . LYS A 1 316 ? 32.927 21.911 20.158 1.00 42.38 316 LYS A C 1
ATOM 2463 O O . LYS A 1 316 ? 33.949 22.316 20.698 1.00 42.38 316 LYS A O 1
ATOM 2468 N N . ILE A 1 317 ? 31.730 21.970 20.733 1.00 49.16 317 ILE A N 1
ATOM 2469 C CA . ILE A 1 317 ? 31.550 22.198 22.163 1.00 49.16 317 ILE A CA 1
ATOM 2470 C C . ILE A 1 317 ? 32.129 20.950 22.824 1.00 49.16 317 ILE A C 1
ATOM 2472 O O . ILE A 1 317 ? 31.585 19.855 22.667 1.00 49.16 317 ILE A O 1
ATOM 2476 N N . GLU A 1 318 ? 33.287 21.089 23.465 1.00 50.88 318 GLU A N 1
ATOM 2477 C CA . GLU A 1 318 ? 33.805 20.056 24.353 1.00 50.88 318 GLU A CA 1
ATOM 2478 C C . GLU A 1 318 ? 32.778 19.862 25.465 1.00 50.88 318 GLU A C 1
ATOM 2480 O O . GLU A 1 318 ? 32.536 20.754 26.275 1.00 50.88 318 GLU A O 1
ATOM 2485 N N . LEU A 1 319 ? 32.115 18.707 25.448 1.00 49.06 319 LEU A N 1
ATOM 2486 C CA . LEU A 1 319 ? 31.274 18.260 26.545 1.00 49.06 319 LEU A CA 1
ATOM 2487 C C . LEU A 1 319 ? 32.213 17.957 27.714 1.00 49.06 319 LEU A C 1
ATOM 2489 O O . LEU A 1 319 ? 32.776 16.868 27.795 1.00 49.06 319 LEU A O 1
ATOM 2493 N N . THR A 1 320 ? 32.433 18.943 28.580 1.00 59.09 320 THR A N 1
ATOM 2494 C CA . THR A 1 320 ? 33.025 18.708 29.895 1.00 59.09 320 THR A CA 1
ATOM 2495 C C . THR A 1 320 ? 32.121 17.742 30.651 1.00 59.09 320 THR A C 1
ATOM 2497 O O . THR A 1 320 ? 30.905 17.941 30.704 1.00 59.09 320 THR A O 1
ATOM 2500 N N . GLU A 1 321 ? 32.712 16.672 31.175 1.00 61.25 321 GLU A N 1
ATOM 2501 C CA . GLU A 1 321 ? 32.026 15.618 31.916 1.00 61.25 321 GLU A CA 1
ATOM 2502 C C . GLU A 1 321 ? 31.237 16.235 33.078 1.00 61.25 321 GLU A C 1
ATOM 2504 O O . GLU A 1 321 ? 31.790 16.897 33.957 1.00 61.25 321 GLU A O 1
ATOM 2509 N N . ARG A 1 322 ? 29.911 16.105 33.006 1.00 71.00 322 ARG A N 1
ATOM 2510 C CA . ARG A 1 322 ? 28.968 16.767 33.905 1.00 71.00 322 ARG A CA 1
ATOM 2511 C C . ARG A 1 322 ? 29.096 16.158 35.301 1.00 71.00 322 ARG A C 1
ATOM 2513 O O . ARG A 1 322 ? 28.790 14.982 35.479 1.00 71.00 322 ARG A O 1
ATOM 2520 N N . MET A 1 323 ? 29.556 16.934 36.279 1.00 72.81 323 MET A N 1
ATOM 2521 C CA . MET A 1 323 ? 29.822 16.430 37.632 1.00 72.81 323 MET A CA 1
ATOM 2522 C C . MET A 1 323 ? 28.487 16.179 38.351 1.00 72.81 323 MET A C 1
ATOM 2524 O O . MET A 1 323 ? 27.647 17.077 38.393 1.00 72.81 323 MET A O 1
ATOM 2528 N N . TYR A 1 324 ? 28.274 14.978 38.892 1.00 79.38 324 TYR A N 1
ATOM 2529 C CA . TYR A 1 324 ? 27.068 14.597 39.641 1.00 79.38 324 TYR A CA 1
ATOM 2530 C C . TYR A 1 324 ? 27.422 14.300 41.098 1.00 79.38 324 TYR A C 1
ATOM 2532 O O . TYR A 1 324 ? 28.447 13.672 41.362 1.00 79.38 324 TYR A O 1
ATOM 2540 N N . CYS A 1 325 ? 26.578 14.746 42.029 1.00 82.81 325 CYS A N 1
ATOM 2541 C CA . CYS A 1 325 ? 26.699 14.413 43.443 1.00 82.81 325 CYS A CA 1
ATOM 2542 C C . CYS A 1 325 ? 25.650 13.367 43.835 1.00 82.81 325 CYS A C 1
ATOM 2544 O O . CYS A 1 325 ? 24.452 13.659 43.846 1.00 82.81 325 CYS A O 1
ATOM 2546 N N . ASP A 1 326 ? 26.098 12.176 44.232 1.00 75.62 326 ASP A N 1
ATOM 2547 C CA . ASP A 1 326 ? 25.212 11.073 44.635 1.00 75.62 326 ASP A CA 1
ATOM 2548 C C . ASP A 1 326 ? 24.508 11.316 45.983 1.00 75.62 326 ASP A C 1
ATOM 2550 O O . ASP A 1 326 ? 23.511 10.664 46.278 1.00 75.62 326 ASP A O 1
ATOM 2554 N N . ILE A 1 327 ? 24.999 12.257 46.801 1.00 76.12 327 ILE A N 1
ATOM 2555 C CA . ILE A 1 327 ? 24.461 12.524 48.148 1.00 76.12 327 ILE A CA 1
ATOM 2556 C C . ILE A 1 327 ? 23.247 13.465 48.107 1.00 76.12 327 ILE A C 1
ATOM 2558 O O . ILE A 1 327 ? 22.305 13.283 48.871 1.00 76.12 327 ILE A O 1
ATOM 2562 N N . CYS A 1 328 ? 23.227 14.463 47.217 1.00 81.06 328 CYS A N 1
ATOM 2563 C CA . CYS A 1 328 ? 22.107 15.416 47.114 1.00 81.06 328 CYS A CA 1
ATOM 2564 C C . CYS A 1 328 ? 21.453 15.496 45.725 1.00 81.06 328 CYS A C 1
ATOM 2566 O O . CYS A 1 328 ? 20.487 16.238 45.546 1.00 81.06 328 CYS A O 1
ATOM 2568 N N . GLY A 1 329 ? 21.952 14.741 44.744 1.00 79.69 329 GLY A N 1
ATOM 2569 C CA . GLY A 1 329 ? 21.330 14.581 43.429 1.00 79.69 329 GLY A CA 1
ATOM 2570 C C . GLY A 1 329 ? 21.434 15.792 42.496 1.00 79.69 329 GLY A C 1
ATOM 2571 O O . GLY A 1 329 ? 20.699 15.862 41.509 1.00 79.69 329 GLY A O 1
ATOM 2572 N N . VAL A 1 330 ? 22.312 16.760 42.784 1.00 80.75 330 VAL A N 1
ATOM 2573 C CA . VAL A 1 330 ? 22.516 17.946 41.933 1.00 80.75 330 VAL A CA 1
ATOM 2574 C C . VAL A 1 330 ? 23.694 17.761 40.977 1.00 80.75 330 VAL A C 1
ATOM 2576 O O . VAL A 1 330 ? 24.698 17.133 41.312 1.00 80.75 330 VAL A O 1
ATOM 2579 N N . PHE A 1 331 ? 23.567 18.341 39.784 1.00 80.00 331 PHE A N 1
ATOM 2580 C CA . PHE A 1 331 ? 24.627 18.388 38.777 1.00 80.00 331 PHE A CA 1
ATOM 2581 C C . PHE A 1 331 ? 25.356 19.740 38.819 1.00 80.00 331 PHE A C 1
ATOM 2583 O O . PHE A 1 331 ? 24.743 20.760 39.132 1.00 80.00 331 PHE A O 1
ATOM 2590 N N . ASP A 1 332 ? 26.639 19.740 38.458 1.00 72.88 332 ASP A N 1
ATOM 2591 C CA . ASP A 1 332 ? 27.484 20.908 38.144 1.00 72.88 332 ASP A CA 1
ATOM 2592 C C . ASP A 1 332 ? 27.853 21.858 39.299 1.00 72.88 332 ASP A C 1
ATOM 2594 O O . ASP A 1 332 ? 28.573 22.829 39.070 1.00 72.88 332 ASP A O 1
ATOM 2598 N N . ASN A 1 333 ? 27.420 21.585 40.536 1.00 73.69 333 ASN A N 1
ATOM 2599 C CA . ASN A 1 333 ? 27.731 22.443 41.690 1.00 73.69 333 ASN A CA 1
ATOM 2600 C C . ASN A 1 333 ? 28.878 21.926 42.577 1.00 73.69 333 ASN A C 1
ATOM 2602 O O . ASN A 1 333 ? 29.654 22.732 43.079 1.00 73.69 333 ASN A O 1
ATOM 2606 N N . HIS A 1 334 ? 28.960 20.616 42.821 1.00 79.75 334 HIS A N 1
ATOM 2607 C CA . HIS A 1 334 ? 30.027 19.965 43.594 1.00 79.75 334 HIS A CA 1
ATOM 2608 C C . HIS A 1 334 ? 30.065 18.466 43.262 1.00 79.75 334 HIS A C 1
ATOM 2610 O O . HIS A 1 334 ? 29.102 17.928 42.712 1.00 79.75 334 HIS A O 1
ATOM 2616 N N . ASN A 1 335 ? 31.175 17.800 43.576 1.00 80.12 335 ASN A N 1
ATOM 2617 C CA . ASN A 1 335 ? 31.290 16.345 43.479 1.00 80.12 335 ASN A CA 1
ATOM 2618 C C . ASN A 1 335 ? 30.746 15.676 44.757 1.00 80.12 335 ASN A C 1
ATOM 2620 O O . ASN A 1 335 ? 30.472 16.338 45.756 1.00 80.12 335 ASN A O 1
ATOM 2624 N N . THR A 1 336 ? 30.606 14.353 44.743 1.00 79.25 336 THR A N 1
ATOM 2625 C CA . THR A 1 336 ? 30.134 13.597 45.912 1.00 79.25 336 THR A CA 1
ATOM 2626 C C . THR A 1 336 ? 31.055 13.752 47.141 1.00 79.25 336 THR A C 1
ATOM 2628 O O . THR A 1 336 ? 30.580 13.654 48.266 1.00 79.25 336 THR A O 1
ATOM 2631 N N . GLU A 1 337 ? 32.350 14.041 46.969 1.00 76.31 337 GLU A N 1
ATOM 2632 C CA . GLU A 1 337 ? 33.322 14.152 48.076 1.00 76.31 337 GLU A CA 1
ATOM 2633 C C . GLU A 1 337 ? 33.217 15.471 48.865 1.00 76.31 337 GLU A C 1
ATOM 2635 O O . GLU A 1 337 ? 33.454 15.484 50.071 1.00 76.31 337 GLU A O 1
ATOM 2640 N N . ASP A 1 338 ? 32.794 16.558 48.214 1.00 73.56 338 ASP A N 1
ATOM 2641 C CA . ASP A 1 338 ? 32.662 17.896 48.807 1.00 73.56 338 ASP A CA 1
ATOM 2642 C C . ASP A 1 338 ? 31.223 18.209 49.272 1.00 73.56 338 ASP A C 1
ATOM 2644 O O . ASP A 1 338 ? 30.865 19.362 49.537 1.00 73.56 338 ASP A O 1
ATOM 2648 N N . CYS A 1 339 ? 30.357 17.193 49.356 1.00 79.69 339 CYS A N 1
ATOM 2649 C CA . CYS A 1 339 ? 28.964 17.380 49.746 1.00 79.69 339 CYS A CA 1
ATOM 2650 C C . CYS A 1 339 ? 28.826 17.615 51.257 1.00 79.69 339 CYS A C 1
ATOM 2652 O O . CYS A 1 339 ? 29.141 16.756 52.076 1.00 79.69 339 CYS A O 1
ATOM 2654 N N . THR A 1 340 ? 28.287 18.774 51.635 1.00 76.69 340 THR A N 1
ATOM 2655 C CA . THR A 1 340 ? 28.006 19.141 53.034 1.00 76.69 340 THR A CA 1
ATOM 2656 C C . THR A 1 340 ? 26.627 18.686 53.525 1.00 76.69 340 THR A C 1
ATOM 2658 O O . THR A 1 340 ? 26.284 18.924 54.685 1.00 76.69 340 THR A O 1
ATOM 2661 N N . ASN A 1 341 ? 25.831 18.026 52.674 1.00 71.00 341 ASN A N 1
ATOM 2662 C CA . ASN A 1 341 ? 24.523 17.488 53.048 1.00 71.00 341 ASN A CA 1
ATOM 2663 C C . ASN A 1 341 ? 24.692 16.143 53.765 1.00 71.00 341 ASN A C 1
ATOM 2665 O O . ASN A 1 341 ? 25.161 15.177 53.176 1.00 71.00 341 ASN A O 1
ATOM 2669 N N . ASN A 1 342 ? 24.288 16.082 55.035 1.00 61.62 342 ASN A N 1
ATOM 2670 C CA . ASN A 1 342 ? 24.504 14.925 55.910 1.00 61.62 342 ASN A CA 1
ATOM 2671 C C . ASN A 1 342 ? 23.218 14.117 56.184 1.00 61.62 342 ASN A C 1
ATOM 2673 O O . ASN A 1 342 ? 23.130 13.411 57.187 1.00 61.62 342 ASN A O 1
ATOM 2677 N N . GLU A 1 343 ? 22.199 14.240 55.329 1.00 61.25 343 GLU A N 1
ATOM 2678 C CA . GLU A 1 343 ? 20.981 13.429 55.425 1.00 61.25 343 GLU A CA 1
ATOM 2679 C C . GLU A 1 343 ? 21.203 12.097 54.704 1.00 61.25 343 GLU A C 1
ATOM 2681 O O . GLU A 1 343 ? 21.044 11.976 53.492 1.00 61.25 343 GLU A O 1
ATOM 2686 N N . THR A 1 344 ? 21.639 11.095 55.462 1.00 53.19 344 THR A N 1
ATOM 2687 C CA . THR A 1 344 ? 21.679 9.701 55.011 1.00 53.19 344 THR A CA 1
ATOM 2688 C C . THR A 1 344 ? 20.261 9.129 55.104 1.00 53.19 344 THR A C 1
ATOM 2690 O O . THR A 1 344 ? 19.669 9.171 56.184 1.00 53.19 344 THR A O 1
ATOM 2693 N N . PHE A 1 345 ? 19.710 8.638 53.989 1.00 47.69 345 PHE A N 1
ATOM 2694 C CA . PHE A 1 345 ? 18.462 7.862 53.976 1.00 47.69 345 PHE A CA 1
ATOM 2695 C C . PHE A 1 345 ? 18.672 6.432 54.475 1.00 47.69 345 PHE A C 1
ATOM 2697 O O . PHE A 1 345 ? 19.740 5.851 54.164 1.00 47.69 345 PHE A O 1
#

Sequence (345 aa):
SEDKQQQLEANLEVLRGELSDACKKQEELLRALATSNGIRDRLVSELSALLDVLPVAGESSVEDLTQGLRRRIDQLSKHVADAEASRDQLMSRVQVLESERAELERELTLLKISSSVRENEPDIATVTEQLEAAKTKMAQLEANAEAALHRLEGKSAELQAVQKQLDHTLNEHSQLKQSHEQAMAMMETERRQLLDRIQTIESNSAGFAGSEASVPNDELTRLIGEKTSAESQVSFLNSIIVDLHKKNAELEERVRSMLLVLDTPPVKTVLAAPLPRPPRPWCDNCLVFDSHETENCPRVVENGTLHPKKRVSLQKIELTERMYCDICGVFDNHNTEDCTNNETF

pLDDT: mean 81.09, std 16.71, range [35.72, 98.12]